Protein AF-A0AAU0S6M6-F1 (afdb_monomer_lite)

Structure (mmCIF, N/CA/C/O backbone):
data_AF-A0AAU0S6M6-F1
#
_entry.id   AF-A0AAU0S6M6-F1
#
loop_
_atom_site.group_PDB
_atom_site.id
_atom_site.type_symbol
_atom_site.label_atom_id
_atom_site.label_alt_id
_atom_site.label_comp_id
_atom_site.label_asym_id
_atom_site.label_entity_id
_atom_site.label_seq_id
_atom_site.pdbx_PDB_ins_code
_atom_site.Cartn_x
_atom_site.Cartn_y
_atom_site.Cartn_z
_atom_site.occupancy
_atom_site.B_iso_or_equiv
_atom_site.auth_seq_id
_atom_site.auth_comp_id
_atom_site.auth_asym_id
_atom_site.auth_atom_id
_atom_site.pdbx_PDB_model_num
ATOM 1 N N . MET A 1 1 ? 22.727 -16.968 -8.460 1.00 20.47 1 MET A N 1
ATOM 2 C CA . MET A 1 1 ? 21.925 -16.966 -7.219 1.00 20.47 1 MET A CA 1
ATOM 3 C C . MET A 1 1 ? 22.316 -15.729 -6.422 1.00 20.47 1 MET A C 1
ATOM 5 O O . MET A 1 1 ? 23.298 -15.770 -5.696 1.00 20.47 1 MET A O 1
ATOM 9 N N . PHE A 1 2 ? 21.630 -14.607 -6.636 1.00 19.31 2 PHE A N 1
ATOM 10 C CA . PHE A 1 2 ? 21.826 -13.380 -5.859 1.00 19.31 2 PHE A CA 1
ATOM 11 C C . PHE A 1 2 ? 20.479 -13.018 -5.239 1.00 19.31 2 PHE A C 1
ATOM 13 O O . PHE A 1 2 ? 19.551 -12.649 -5.949 1.00 19.31 2 PHE A O 1
ATOM 20 N N . PHE A 1 3 ? 20.369 -13.185 -3.923 1.00 20.42 3 PHE A N 1
ATOM 21 C CA . PHE A 1 3 ? 19.250 -12.677 -3.139 1.00 20.42 3 PHE A CA 1
ATOM 22 C C . PHE A 1 3 ? 19.539 -11.207 -2.824 1.00 20.42 3 PHE A C 1
ATOM 24 O O . PHE A 1 3 ? 20.464 -10.915 -2.069 1.00 20.42 3 PHE A O 1
ATOM 31 N N . PHE A 1 4 ? 18.773 -10.284 -3.406 1.00 23.39 4 PHE A N 1
ATOM 32 C CA . PHE A 1 4 ? 18.727 -8.903 -2.932 1.00 23.39 4 PHE A CA 1
ATOM 33 C C . PHE A 1 4 ? 17.625 -8.801 -1.878 1.00 23.39 4 PHE A C 1
ATOM 35 O O . PHE A 1 4 ? 16.437 -8.823 -2.182 1.00 23.39 4 PHE A O 1
ATOM 42 N N . SER A 1 5 ? 18.047 -8.753 -0.619 1.00 23.78 5 SER A N 1
ATOM 43 C CA . SER A 1 5 ? 17.214 -8.405 0.525 1.00 23.78 5 SER A CA 1
ATOM 44 C C . SER A 1 5 ? 16.863 -6.918 0.478 1.00 23.78 5 SER A C 1
ATOM 46 O O . SER A 1 5 ? 17.767 -6.088 0.368 1.00 23.78 5 SER A O 1
ATOM 48 N N . ALA A 1 6 ? 15.578 -6.588 0.626 1.00 25.09 6 ALA A N 1
ATOM 49 C CA . ALA A 1 6 ? 15.135 -5.246 0.991 1.00 25.09 6 ALA A CA 1
ATOM 50 C C . ALA A 1 6 ? 15.902 -4.785 2.244 1.00 25.09 6 ALA A C 1
ATOM 52 O O . ALA A 1 6 ? 15.968 -5.517 3.241 1.00 25.09 6 ALA A O 1
ATOM 53 N N . PHE A 1 7 ? 16.545 -3.620 2.154 1.00 26.97 7 PHE A N 1
ATOM 54 C CA . PHE A 1 7 ? 17.215 -2.975 3.277 1.00 26.97 7 PHE A CA 1
ATOM 55 C C . PHE A 1 7 ? 16.148 -2.474 4.259 1.00 26.97 7 PHE A C 1
ATOM 57 O O . PHE A 1 7 ? 15.282 -1.711 3.845 1.00 26.97 7 PHE A O 1
ATOM 64 N N . PRO A 1 8 ? 16.186 -2.857 5.547 1.00 28.86 8 PRO A N 1
ATOM 65 C CA . PRO A 1 8 ? 15.333 -2.226 6.539 1.00 28.86 8 PRO A CA 1
ATOM 66 C C . PRO A 1 8 ? 15.877 -0.824 6.846 1.00 28.86 8 PRO A C 1
ATOM 68 O O . PRO A 1 8 ? 17.040 -0.678 7.235 1.00 28.86 8 PRO A O 1
ATOM 71 N N . CYS A 1 9 ? 15.033 0.198 6.686 1.00 28.00 9 CYS A N 1
ATOM 72 C CA . CYS A 1 9 ? 15.295 1.559 7.146 1.00 28.00 9 CYS A CA 1
ATOM 73 C C . CYS A 1 9 ? 15.595 1.545 8.654 1.00 28.00 9 CYS A C 1
ATOM 75 O O . CYS A 1 9 ? 14.755 1.216 9.490 1.00 28.00 9 CYS A O 1
ATOM 77 N N . GLY A 1 10 ? 16.846 1.843 8.994 1.00 27.06 10 GLY A N 1
ATOM 78 C CA . GLY A 1 10 ? 17.369 1.799 10.354 1.00 27.06 10 GLY A CA 1
ATOM 79 C C . GLY A 1 10 ? 18.843 2.180 10.380 1.00 27.06 10 GLY A C 1
ATOM 80 O O . GLY A 1 10 ? 19.678 1.387 10.804 1.00 27.06 10 GLY A O 1
ATOM 81 N N . ALA A 1 11 ? 19.183 3.370 9.884 1.00 24.48 11 ALA A N 1
ATOM 82 C CA . ALA A 1 11 ? 20.535 3.904 9.993 1.00 24.48 11 ALA A CA 1
ATOM 83 C C . ALA A 1 11 ? 20.628 4.862 11.191 1.00 24.48 11 ALA A C 1
ATOM 85 O O . ALA A 1 11 ? 20.162 5.998 11.141 1.00 24.48 11 ALA A O 1
ATOM 86 N N . GLN A 1 12 ? 21.255 4.392 12.273 1.00 25.56 12 GLN A N 1
ATOM 87 C CA . GLN A 1 12 ? 21.879 5.264 13.269 1.00 25.56 12 GLN A CA 1
ATOM 88 C C . GLN A 1 12 ? 23.066 5.985 12.618 1.00 25.56 12 GLN A C 1
ATOM 90 O O . GLN A 1 12 ? 23.902 5.332 11.993 1.00 25.56 12 GLN A O 1
ATOM 95 N N . ILE A 1 13 ? 23.194 7.301 12.809 1.00 25.69 13 ILE A N 1
ATOM 96 C CA . ILE A 1 13 ? 24.398 8.047 12.415 1.00 25.69 13 ILE A CA 1
ATOM 97 C C . ILE A 1 13 ? 24.990 8.738 13.650 1.00 25.69 13 ILE A C 1
ATOM 99 O O . ILE A 1 13 ? 24.377 9.622 14.242 1.00 25.69 13 ILE A O 1
ATOM 103 N N . ASN A 1 14 ? 26.204 8.316 14.023 1.00 23.31 14 ASN A N 1
ATOM 104 C CA . ASN A 1 14 ? 27.106 9.030 14.931 1.00 23.31 14 ASN A CA 1
ATOM 105 C C . ASN A 1 14 ? 27.788 10.182 14.172 1.00 23.31 14 ASN A C 1
ATOM 107 O O . ASN A 1 14 ? 28.241 9.997 13.045 1.00 23.31 14 ASN A O 1
ATOM 111 N N . GLY A 1 15 ? 27.855 11.364 14.790 1.00 25.34 15 GLY A N 1
ATOM 112 C CA . GLY A 1 15 ? 28.213 12.619 14.119 1.00 25.34 15 GLY A CA 1
ATOM 113 C C . GLY A 1 15 ? 29.697 12.870 13.821 1.00 25.34 15 GLY A C 1
ATOM 114 O O . GLY A 1 15 ? 30.581 12.154 14.291 1.00 25.34 15 GLY A O 1
ATOM 115 N N . LYS A 1 16 ? 29.946 13.961 13.079 1.00 22.95 16 LYS A N 1
ATOM 116 C CA . LYS A 1 16 ? 31.041 14.937 13.271 1.00 22.95 16 LYS A CA 1
ATOM 117 C C . LYS A 1 16 ? 30.873 16.140 12.328 1.00 22.95 16 LYS A C 1
ATOM 119 O O . LYS A 1 16 ? 30.597 15.972 11.147 1.00 22.95 16 LYS A O 1
ATOM 124 N N . GLU A 1 17 ? 31.059 17.337 12.880 1.00 31.80 17 GLU A N 1
ATOM 125 C CA . GLU A 1 17 ? 30.994 18.643 12.209 1.00 31.80 17 GLU A CA 1
ATOM 126 C C . GLU A 1 17 ? 32.013 18.807 11.072 1.00 31.80 17 GLU A C 1
ATOM 128 O O . GLU A 1 17 ? 33.154 18.349 11.192 1.00 31.80 17 GLU A O 1
ATOM 133 N N . LYS A 1 18 ? 31.639 19.583 10.040 1.00 26.89 18 LYS A N 1
ATOM 134 C CA . LYS A 1 18 ? 32.542 20.516 9.338 1.00 26.89 18 LYS A CA 1
ATOM 135 C C . LYS A 1 18 ? 31.774 21.544 8.490 1.00 26.89 18 LYS A C 1
ATOM 137 O O . LYS A 1 18 ? 30.945 21.184 7.662 1.00 26.89 18 LYS A O 1
ATOM 142 N N . ASN A 1 19 ? 32.120 22.815 8.700 1.00 32.19 19 ASN A N 1
ATOM 143 C CA . ASN A 1 19 ? 31.685 24.010 7.966 1.00 32.19 19 ASN A CA 1
ATOM 144 C C . ASN A 1 19 ? 32.058 23.981 6.474 1.00 32.19 19 ASN A C 1
ATOM 146 O O . ASN A 1 19 ? 33.194 23.632 6.155 1.00 32.19 19 ASN A O 1
ATOM 150 N N . SER A 1 20 ? 31.191 24.509 5.596 1.00 28.28 20 SER A N 1
ATOM 151 C CA . SER A 1 20 ? 31.596 25.474 4.548 1.00 28.28 20 SER A CA 1
ATOM 152 C C . SER A 1 20 ? 30.403 26.074 3.782 1.00 28.28 20 SER A C 1
ATOM 154 O O . SER A 1 20 ? 29.457 25.374 3.441 1.00 28.28 20 SER A O 1
ATOM 156 N N . ASN A 1 21 ? 30.503 27.381 3.513 1.00 31.22 21 ASN A N 1
ATOM 157 C CA . ASN A 1 21 ? 29.600 28.214 2.713 1.00 31.22 21 ASN A CA 1
ATOM 158 C C . ASN A 1 21 ? 29.766 27.970 1.201 1.00 31.22 21 ASN A C 1
ATOM 160 O O . ASN A 1 21 ? 30.898 27.981 0.718 1.00 31.22 21 ASN A O 1
ATOM 164 N N . SER A 1 22 ? 28.666 27.945 0.442 1.00 27.48 22 SER A N 1
ATOM 165 C CA . SER A 1 22 ? 28.630 28.472 -0.935 1.00 27.48 22 SER A CA 1
ATOM 166 C C . SER A 1 22 ? 27.192 28.743 -1.388 1.00 27.48 22 SER A C 1
ATOM 168 O O . SER A 1 22 ? 26.357 27.843 -1.365 1.00 27.48 22 SER A O 1
ATOM 170 N N . SER A 1 23 ? 26.923 29.977 -1.808 1.00 30.36 23 SER A N 1
ATOM 171 C CA . SER A 1 23 ? 25.667 30.451 -2.391 1.00 30.36 23 SER A CA 1
ATOM 172 C C . SER A 1 23 ? 25.548 30.049 -3.863 1.00 30.36 23 SER A C 1
ATOM 174 O O . SER A 1 23 ? 26.484 30.270 -4.630 1.00 30.36 23 SER A O 1
ATOM 176 N N . ASP A 1 24 ? 24.391 29.520 -4.276 1.00 29.92 24 ASP A N 1
ATOM 177 C CA . ASP A 1 24 ? 24.127 29.187 -5.679 1.00 29.92 24 ASP A CA 1
ATOM 178 C C . ASP A 1 24 ? 22.815 29.821 -6.174 1.00 29.92 24 ASP A C 1
ATOM 180 O O . ASP A 1 24 ? 21.745 29.671 -5.587 1.00 29.92 24 ASP A O 1
ATOM 184 N N . THR A 1 25 ? 22.913 30.591 -7.258 1.00 28.45 25 THR A N 1
ATOM 185 C CA . THR A 1 25 ? 21.889 31.531 -7.764 1.00 28.45 25 THR A CA 1
ATOM 186 C C . THR A 1 25 ? 20.988 30.919 -8.851 1.00 28.45 25 THR A C 1
ATOM 188 O O . THR A 1 25 ? 20.259 31.625 -9.549 1.00 28.45 25 THR A O 1
ATOM 191 N N . GLY A 1 26 ? 20.998 29.588 -8.985 1.00 27.23 26 GLY A N 1
ATOM 192 C CA . GLY A 1 26 ? 20.237 28.839 -9.994 1.00 27.23 26 GLY A CA 1
ATOM 193 C C . GLY A 1 26 ? 18.750 28.612 -9.680 1.00 27.23 26 GLY A C 1
ATOM 194 O O . GLY A 1 26 ? 17.971 28.381 -10.605 1.00 27.23 26 GLY A O 1
ATOM 195 N N . LEU A 1 27 ? 18.323 28.717 -8.413 1.00 28.61 27 LEU A N 1
ATOM 196 C CA . LEU A 1 27 ? 16.947 28.402 -7.984 1.00 28.61 27 LEU A CA 1
ATOM 197 C C . LEU A 1 27 ? 15.885 29.389 -8.506 1.00 28.61 27 LEU A C 1
ATOM 199 O O . LEU A 1 27 ? 14.748 29.007 -8.781 1.00 28.61 27 LEU A O 1
ATOM 203 N N . VAL A 1 28 ? 16.249 30.662 -8.682 1.00 30.83 28 VAL A N 1
ATOM 204 C CA . VAL A 1 28 ? 15.282 31.743 -8.944 1.00 30.83 28 VAL A CA 1
ATOM 205 C C . VAL A 1 28 ? 14.629 31.619 -10.331 1.00 30.83 28 VAL A C 1
ATOM 207 O O . VAL A 1 28 ? 13.453 31.937 -10.490 1.00 30.83 28 VAL A O 1
ATOM 210 N N . LYS A 1 29 ? 15.336 31.075 -11.332 1.00 31.39 29 LYS A N 1
ATOM 211 C CA . LYS A 1 29 ? 14.816 30.966 -12.710 1.00 31.39 29 LYS A CA 1
ATOM 212 C C . LYS A 1 29 ? 13.759 29.873 -12.903 1.00 31.39 29 LYS A C 1
ATOM 214 O O . LYS A 1 29 ? 12.868 30.046 -13.735 1.00 31.39 29 LYS A O 1
ATOM 219 N N . ASN A 1 30 ? 13.807 28.787 -12.130 1.00 36.75 30 ASN A N 1
ATOM 220 C CA . ASN A 1 30 ? 12.801 27.718 -12.209 1.00 36.75 30 ASN A CA 1
ATOM 221 C C . ASN A 1 30 ? 11.465 28.134 -11.573 1.00 36.75 30 ASN A C 1
ATOM 223 O O . ASN A 1 30 ? 10.398 27.699 -12.008 1.00 36.75 30 ASN A O 1
ATOM 227 N N . MET A 1 31 ? 11.511 29.041 -10.597 1.00 34.19 31 MET A N 1
ATOM 228 C CA . MET A 1 31 ? 10.335 29.512 -9.868 1.00 34.19 31 MET A CA 1
ATOM 229 C C . MET A 1 31 ? 9.442 30.432 -10.720 1.00 34.19 31 MET A C 1
ATOM 231 O O . MET A 1 31 ? 8.216 30.392 -10.605 1.00 34.19 31 MET A O 1
ATOM 235 N N . ASP A 1 32 ? 10.027 31.206 -11.638 1.00 34.81 32 ASP A N 1
ATOM 236 C CA . ASP A 1 32 ? 9.276 32.113 -12.517 1.00 34.81 32 ASP A CA 1
ATOM 237 C C . ASP A 1 32 ? 8.594 31.390 -13.690 1.00 34.81 32 ASP A C 1
ATOM 239 O O . ASP A 1 32 ? 7.460 31.725 -14.041 1.00 34.81 32 ASP A O 1
ATOM 243 N N . GLN A 1 33 ? 9.205 30.332 -14.241 1.00 36.28 33 GLN A N 1
ATOM 244 C CA . GLN A 1 33 ? 8.528 29.469 -15.222 1.00 36.28 33 GLN A CA 1
ATOM 245 C C . GLN A 1 33 ? 7.354 28.697 -14.595 1.00 36.28 33 GLN A C 1
ATOM 247 O O . GLN A 1 33 ? 6.328 28.490 -15.246 1.00 36.28 33 GLN A O 1
ATOM 252 N N . PHE A 1 34 ? 7.454 28.342 -13.311 1.00 36.56 34 PHE A N 1
ATOM 253 C CA . PHE A 1 34 ? 6.398 27.645 -12.575 1.00 36.56 34 PHE A CA 1
ATOM 254 C C . PHE A 1 34 ? 5.206 28.561 -12.233 1.00 36.56 34 PHE A C 1
ATOM 256 O O . PHE A 1 34 ? 4.052 28.169 -12.412 1.00 36.56 34 PHE A O 1
ATOM 263 N N . LYS A 1 35 ? 5.459 29.826 -11.860 1.00 36.50 35 LYS A N 1
ATOM 264 C CA . LYS A 1 35 ? 4.415 30.855 -11.652 1.00 36.50 35 LYS A CA 1
ATOM 265 C C . LYS A 1 35 ? 3.579 31.128 -12.907 1.00 36.50 35 LYS A C 1
ATOM 267 O O . LYS A 1 35 ? 2.375 31.365 -12.808 1.00 36.50 35 LYS A O 1
ATOM 272 N N . ILE A 1 36 ? 4.192 31.061 -14.090 1.00 35.66 36 ILE A N 1
ATOM 273 C CA . ILE A 1 36 ? 3.490 31.218 -15.376 1.00 35.66 36 ILE A CA 1
ATOM 274 C C . ILE A 1 36 ? 2.562 30.023 -15.651 1.00 35.66 36 ILE A C 1
ATOM 276 O O . ILE A 1 36 ? 1.477 30.207 -16.203 1.00 35.66 36 ILE A O 1
ATOM 280 N N . MET A 1 37 ? 2.942 28.817 -15.218 1.00 32.31 37 MET A N 1
ATOM 281 C CA . MET A 1 37 ? 2.104 27.617 -15.320 1.00 32.31 37 MET A CA 1
ATOM 282 C C . MET A 1 37 ? 0.879 27.692 -14.387 1.00 32.31 37 MET A C 1
ATOM 284 O O . MET A 1 37 ? -0.217 27.301 -14.779 1.00 32.31 37 MET A O 1
ATOM 288 N N . LEU A 1 38 ? 1.041 28.263 -13.186 1.00 34.69 38 LEU A N 1
ATOM 289 C CA . LEU A 1 38 ? -0.029 28.422 -12.190 1.00 34.69 38 LEU A CA 1
ATOM 290 C C . LEU A 1 38 ? -1.127 29.406 -12.634 1.00 34.69 38 LEU A C 1
ATOM 292 O O . LEU A 1 38 ? -2.309 29.132 -12.440 1.00 34.69 38 LEU A O 1
ATOM 296 N N . LYS A 1 39 ? -0.768 30.502 -13.316 1.00 33.41 39 LYS A N 1
ATOM 297 C CA . LYS A 1 39 ? -1.719 31.548 -13.748 1.00 33.41 39 LYS A CA 1
ATOM 298 C C . LYS A 1 39 ? -2.726 31.112 -14.822 1.00 33.41 39 LYS A C 1
ATOM 300 O O . LYS A 1 39 ? -3.686 31.828 -15.076 1.00 33.41 39 LYS A O 1
ATOM 305 N N . LYS A 1 40 ? -2.510 29.969 -15.481 1.00 31.72 40 LYS A N 1
ATOM 306 C CA . LYS A 1 40 ? -3.393 29.455 -16.544 1.00 31.72 40 LYS A CA 1
ATOM 307 C C . LYS A 1 40 ? -4.489 28.502 -16.053 1.00 31.72 40 LYS A C 1
ATOM 309 O O . LYS A 1 40 ? -5.301 28.084 -16.871 1.00 31.72 40 LYS A O 1
ATOM 314 N N . THR A 1 41 ? -4.526 28.174 -14.760 1.00 36.22 41 THR A N 1
ATOM 315 C CA . THR A 1 41 ? -5.395 27.107 -14.218 1.00 36.22 41 THR A CA 1
ATOM 316 C C . THR A 1 41 ? -6.418 27.601 -13.188 1.00 36.22 41 THR A C 1
ATOM 318 O O . THR A 1 41 ? -7.045 26.789 -12.516 1.00 36.22 41 THR A O 1
ATOM 321 N N . GLU A 1 42 ? -6.621 28.917 -13.060 1.00 32.81 42 GLU A N 1
ATOM 322 C CA . GLU A 1 42 ? -7.730 29.478 -12.276 1.00 32.81 42 GLU A CA 1
ATOM 323 C C . GLU A 1 42 ? -9.060 29.249 -13.011 1.00 32.81 42 GLU A C 1
ATOM 325 O O . GLU A 1 42 ? -9.537 30.103 -13.755 1.00 32.81 42 GLU A O 1
ATOM 330 N N . ILE A 1 43 ? -9.653 28.070 -12.812 1.00 34.78 43 ILE A N 1
ATOM 331 C CA . ILE A 1 43 ? -11.068 27.812 -13.080 1.00 34.78 43 ILE A CA 1
ATOM 332 C C . ILE A 1 43 ? -11.683 27.204 -11.811 1.00 34.78 43 ILE A C 1
ATOM 334 O O . ILE A 1 43 ? -11.321 26.113 -11.382 1.00 34.78 43 ILE A O 1
ATOM 338 N N . GLU A 1 44 ? -12.609 27.984 -11.249 1.00 31.78 44 GLU A N 1
ATOM 339 C CA . GLU A 1 44 ? -13.721 27.621 -10.360 1.00 31.78 44 GLU A CA 1
ATOM 340 C C . GLU A 1 44 ? -13.403 27.114 -8.939 1.00 31.78 44 GLU A C 1
ATOM 342 O O . GLU A 1 44 ? -13.337 25.927 -8.631 1.00 31.78 44 GLU A O 1
ATOM 347 N N . ASN A 1 45 ? -13.345 28.082 -8.016 1.00 38.56 45 ASN A N 1
ATOM 348 C CA . ASN A 1 45 ? -13.610 27.887 -6.593 1.00 38.56 45 ASN A CA 1
ATOM 349 C C . ASN A 1 45 ? -15.094 27.538 -6.370 1.00 38.56 45 ASN A C 1
ATOM 351 O O . ASN A 1 45 ? -15.921 28.448 -6.310 1.00 38.56 45 ASN A O 1
ATOM 355 N N . ILE A 1 46 ? -15.433 26.256 -6.190 1.00 32.16 46 ILE A N 1
ATOM 356 C CA . ILE A 1 46 ? -16.729 25.824 -5.632 1.00 32.16 46 ILE A CA 1
ATOM 357 C C . ILE A 1 46 ? -16.517 24.647 -4.649 1.00 32.16 46 ILE A C 1
ATOM 359 O O . ILE A 1 46 ? -15.916 23.639 -4.995 1.00 32.16 46 ILE A O 1
ATOM 363 N N . SER A 1 47 ? -16.982 24.824 -3.403 1.00 33.00 47 SER A N 1
ATOM 364 C CA . SER A 1 47 ? -17.384 23.827 -2.375 1.00 33.00 47 SER A CA 1
ATOM 365 C C . SER A 1 47 ? -16.500 22.609 -2.006 1.00 33.00 47 SER A C 1
ATOM 367 O O . SER A 1 47 ? -17.020 21.623 -1.493 1.00 33.00 47 SER A O 1
ATOM 369 N N . ILE A 1 48 ? -15.178 22.641 -2.182 1.00 42.06 48 ILE A N 1
ATOM 370 C CA . ILE A 1 48 ? -14.301 21.481 -1.879 1.00 42.06 48 ILE A CA 1
ATOM 371 C C . ILE A 1 48 ? -13.984 21.294 -0.364 1.00 42.06 48 ILE A C 1
ATOM 373 O O . ILE A 1 48 ? -13.462 20.262 0.054 1.00 42.06 48 ILE A O 1
ATOM 377 N N . ALA A 1 49 ? -14.338 22.250 0.502 1.00 39.75 49 ALA A N 1
ATOM 378 C CA . ALA A 1 49 ? -13.963 22.217 1.923 1.00 39.75 49 ALA A CA 1
ATOM 379 C C . ALA A 1 49 ? -14.682 21.143 2.772 1.00 39.75 49 ALA A C 1
ATOM 381 O O . ALA A 1 49 ? -14.139 20.741 3.797 1.00 39.75 49 ALA A O 1
ATOM 382 N N . GLU A 1 50 ? -15.847 20.640 2.352 1.00 40.28 50 GLU A N 1
ATOM 383 C CA . GLU A 1 50 ? -16.628 19.654 3.125 1.00 40.28 50 GLU A CA 1
ATOM 384 C C . GLU A 1 50 ? -16.174 18.194 2.915 1.00 40.28 50 GLU A C 1
ATOM 386 O O . GLU A 1 50 ? -16.596 17.312 3.654 1.00 40.28 50 GLU A O 1
ATOM 391 N N . ALA A 1 51 ? -15.274 17.919 1.959 1.00 47.25 51 ALA A N 1
ATOM 392 C CA . ALA A 1 51 ? -14.875 16.552 1.595 1.00 47.25 51 ALA A CA 1
ATOM 393 C C . ALA A 1 51 ? -13.459 16.139 2.053 1.00 47.25 51 ALA A C 1
ATOM 395 O O . ALA A 1 51 ? -13.003 15.042 1.728 1.00 47.25 51 ALA A O 1
ATOM 396 N N . GLY A 1 52 ? -12.716 17.017 2.744 1.00 55.50 52 GLY A N 1
ATOM 397 C CA . GLY A 1 52 ? -11.311 16.764 3.122 1.00 55.50 52 GLY A CA 1
ATOM 398 C C . GLY A 1 52 ? -10.352 16.598 1.929 1.00 55.50 52 GLY A C 1
ATOM 399 O O . GLY A 1 52 ? -9.180 16.251 2.093 1.00 55.50 52 GLY A O 1
ATOM 400 N N . GLU A 1 53 ? -10.837 16.849 0.715 1.00 49.47 53 GLU A N 1
ATOM 401 C CA . GLU A 1 53 ? -10.056 16.841 -0.511 1.00 49.47 53 GLU A CA 1
ATOM 402 C C . GLU A 1 53 ? -9.512 18.249 -0.730 1.00 49.47 53 GLU A C 1
ATOM 404 O O . GLU A 1 53 ? -10.242 19.220 -0.583 1.00 49.47 53 GLU A O 1
ATOM 409 N N . ARG A 1 54 ? -8.236 18.411 -1.075 1.00 54.50 54 ARG A N 1
ATOM 410 C CA . ARG A 1 54 ? -7.739 19.700 -1.574 1.00 54.50 54 ARG A CA 1
ATOM 411 C C . ARG A 1 54 ? -6.999 19.467 -2.883 1.00 54.50 54 ARG A C 1
ATOM 413 O O . ARG A 1 54 ? -6.187 18.537 -2.954 1.00 54.50 54 ARG A O 1
ATOM 420 N N . PRO A 1 55 ? -7.243 20.287 -3.926 1.00 51.81 55 PRO A N 1
ATOM 421 C CA . PRO A 1 55 ? -6.375 20.295 -5.089 1.00 51.81 55 PRO A CA 1
ATOM 422 C C . PRO A 1 55 ? -4.951 20.532 -4.600 1.00 51.81 55 PRO A C 1
ATOM 424 O O . PRO A 1 55 ? -4.709 21.448 -3.811 1.00 51.81 55 PRO A O 1
ATOM 427 N N . PHE A 1 56 ? -4.021 19.704 -5.064 1.00 48.47 56 PHE A N 1
ATOM 428 C CA . PHE A 1 56 ? -2.637 19.706 -4.596 1.00 48.47 56 PHE A CA 1
ATOM 429 C C . PHE A 1 56 ? -1.978 21.102 -4.679 1.00 48.47 56 PHE A C 1
ATOM 431 O O . PHE A 1 56 ? -1.144 21.475 -3.853 1.00 48.47 56 PHE A O 1
ATOM 438 N N . TYR A 1 57 ? -2.414 21.931 -5.630 1.00 43.66 57 TYR A N 1
ATOM 439 C CA . TYR A 1 57 ? -1.928 23.298 -5.803 1.00 43.66 57 TYR A CA 1
ATOM 440 C C . TYR A 1 57 ? -2.212 24.230 -4.614 1.00 43.66 57 TYR A C 1
ATOM 442 O O . TYR A 1 57 ? -1.412 25.121 -4.348 1.00 43.66 57 TYR A O 1
ATOM 450 N N . ASN A 1 58 ? -3.269 23.993 -3.830 1.00 43.44 58 ASN A N 1
ATOM 451 C CA . ASN A 1 58 ? -3.563 24.807 -2.645 1.00 43.44 58 ASN A CA 1
ATOM 452 C C . ASN A 1 58 ? -2.686 24.438 -1.434 1.00 43.44 58 ASN A C 1
ATOM 454 O O . ASN A 1 58 ? -2.470 25.280 -0.564 1.00 43.44 58 ASN A O 1
ATOM 458 N N . SER A 1 59 ? -2.122 23.223 -1.389 1.00 43.91 59 SER A N 1
ATOM 459 C CA . SER A 1 59 ? -1.101 22.835 -0.400 1.00 43.91 59 SER A CA 1
ATOM 460 C C . SER A 1 59 ? 0.305 23.363 -0.727 1.00 43.91 59 SER A C 1
ATOM 462 O O . SER A 1 59 ? 1.136 23.456 0.172 1.00 43.91 59 SER A O 1
ATOM 464 N N . LEU A 1 60 ? 0.573 23.788 -1.971 1.00 45.28 60 LEU A N 1
ATOM 465 C CA . LEU A 1 60 ? 1.870 24.360 -2.374 1.00 45.28 60 LEU A CA 1
ATOM 466 C C . LEU A 1 60 ? 2.145 25.752 -1.776 1.00 45.28 60 LEU A C 1
ATOM 468 O O . LEU A 1 60 ? 3.305 26.119 -1.613 1.00 45.28 60 LEU A O 1
ATOM 472 N N . ASN A 1 61 ? 1.117 26.504 -1.362 1.00 49.59 61 ASN A N 1
ATOM 473 C CA . ASN A 1 61 ? 1.318 27.764 -0.628 1.00 49.59 61 ASN A CA 1
ATOM 474 C C . ASN A 1 61 ? 2.010 27.543 0.728 1.00 49.59 61 ASN A C 1
ATOM 476 O O . ASN A 1 61 ? 2.740 28.411 1.196 1.00 49.59 61 ASN A O 1
ATOM 480 N N . CYS A 1 62 ? 1.836 26.364 1.331 1.00 50.81 62 CYS A N 1
ATOM 481 C CA . CYS A 1 62 ? 2.592 25.968 2.514 1.00 50.81 62 CYS A CA 1
ATOM 482 C C . CYS A 1 62 ? 4.047 25.594 2.178 1.00 50.81 62 CYS A C 1
ATOM 484 O O . CYS A 1 62 ? 4.946 25.832 2.975 1.00 50.81 62 CYS A O 1
ATOM 486 N N . TRP A 1 63 ? 4.308 25.085 0.972 1.00 46.22 63 TRP A N 1
ATOM 487 C CA . TRP A 1 63 ? 5.655 24.737 0.512 1.00 46.22 63 TRP A CA 1
ATOM 488 C C . TRP A 1 63 ? 6.553 25.977 0.391 1.00 46.22 63 TRP A C 1
ATOM 490 O O . TRP A 1 63 ? 7.655 26.002 0.929 1.00 46.22 63 TRP A O 1
ATOM 500 N N . ALA A 1 64 ? 6.020 27.063 -0.183 1.00 46.69 64 ALA A N 1
ATOM 501 C CA . ALA A 1 64 ? 6.697 28.360 -0.210 1.00 46.69 64 ALA A CA 1
ATOM 502 C C . ALA A 1 64 ? 6.905 28.962 1.194 1.00 46.69 64 ALA A C 1
ATOM 504 O O . ALA A 1 64 ? 7.823 29.753 1.385 1.00 46.69 64 ALA A O 1
ATOM 505 N N . LEU A 1 65 ? 6.075 28.611 2.183 1.00 40.78 65 LEU A N 1
ATOM 506 C CA . LEU A 1 65 ? 6.260 29.031 3.577 1.00 40.78 65 LEU A CA 1
ATOM 507 C C . LEU A 1 65 ? 7.343 28.203 4.282 1.00 40.78 65 LEU A C 1
ATOM 509 O O . LEU A 1 65 ? 8.141 28.781 5.006 1.00 40.78 65 LEU A O 1
ATOM 513 N N . ILE A 1 66 ? 7.421 26.893 4.032 1.00 41.91 66 ILE A N 1
ATOM 514 C CA . ILE A 1 66 ? 8.457 26.014 4.598 1.00 41.91 66 ILE A CA 1
ATOM 515 C C . ILE A 1 66 ? 9.847 26.353 4.036 1.00 41.91 66 ILE A C 1
ATOM 517 O O . ILE A 1 66 ? 10.813 26.350 4.791 1.00 41.91 66 ILE A O 1
ATOM 521 N N . GLU A 1 67 ? 9.961 26.700 2.749 1.00 41.25 67 GLU A N 1
ATOM 522 C CA . GLU A 1 67 ? 11.238 27.146 2.167 1.00 41.25 67 GLU A CA 1
ATOM 523 C C . GLU A 1 67 ? 11.638 28.572 2.595 1.00 41.25 67 GLU A C 1
ATOM 525 O O . GLU A 1 67 ? 12.827 28.855 2.726 1.00 41.25 67 GLU A O 1
ATOM 530 N N . ASN A 1 68 ? 10.676 29.475 2.845 1.00 36.38 68 ASN A N 1
ATOM 531 C CA . ASN A 1 68 ? 10.968 30.851 3.281 1.00 36.38 68 ASN A CA 1
ATOM 532 C C . ASN A 1 68 ? 11.157 31.002 4.801 1.00 36.38 68 ASN A C 1
ATOM 534 O O . ASN A 1 68 ? 11.777 31.971 5.233 1.00 36.38 68 ASN A O 1
ATOM 538 N N . GLN A 1 69 ? 10.655 30.074 5.620 1.00 36.34 69 GLN A N 1
ATOM 539 C CA . GLN A 1 69 ? 10.897 30.035 7.069 1.00 36.34 69 GLN A CA 1
ATOM 540 C C . GLN A 1 69 ? 12.217 29.332 7.398 1.00 36.34 69 GLN A C 1
ATOM 542 O O . GLN A 1 69 ? 12.253 28.451 8.255 1.00 36.34 69 GLN A O 1
ATOM 547 N N . GLY A 1 70 ? 13.297 29.709 6.703 1.00 33.09 70 GLY A N 1
ATOM 548 C CA . GLY A 1 70 ? 14.645 29.228 6.991 1.00 33.09 70 GLY A CA 1
ATOM 549 C C . GLY A 1 70 ? 14.868 29.119 8.498 1.00 33.09 70 GLY A C 1
ATOM 550 O O . GLY A 1 70 ? 14.622 30.078 9.218 1.00 33.09 70 GLY A O 1
ATOM 551 N N . VAL A 1 71 ? 15.241 27.910 8.925 1.00 35.59 71 VAL A N 1
ATOM 552 C CA . VAL A 1 71 ? 15.632 27.482 10.273 1.00 35.59 71 VAL A CA 1
ATOM 553 C C . VAL A 1 71 ? 15.938 28.661 11.203 1.00 35.59 71 VAL A C 1
ATOM 555 O O . VAL A 1 71 ? 17.082 29.102 11.295 1.00 35.59 71 VAL A O 1
ATOM 558 N N . ASP A 1 72 ? 14.926 29.149 11.920 1.00 29.02 72 ASP A N 1
ATOM 559 C CA . ASP A 1 72 ? 15.154 30.026 13.064 1.00 29.02 72 ASP A CA 1
ATOM 560 C C . ASP A 1 72 ? 15.523 29.117 14.239 1.00 29.02 72 ASP A C 1
ATOM 562 O O . ASP A 1 72 ? 14.689 28.509 14.914 1.00 29.02 72 ASP A O 1
ATOM 566 N N . SER A 1 73 ? 16.831 28.938 14.410 1.00 35.81 73 SER A N 1
ATOM 567 C CA . SER A 1 73 ? 17.439 28.266 15.548 1.00 35.81 73 SER A CA 1
ATOM 568 C C . SER A 1 73 ? 17.181 29.086 16.816 1.00 35.81 73 SER A C 1
ATOM 570 O O . SER A 1 73 ? 17.911 30.033 17.105 1.00 35.81 73 SER A O 1
ATOM 572 N N . GLY A 1 74 ? 16.142 28.721 17.566 1.00 24.45 74 GLY A N 1
ATOM 573 C CA . GLY A 1 74 ? 15.801 29.316 18.856 1.00 24.45 74 GLY A CA 1
ATOM 574 C C . GLY A 1 74 ? 15.365 28.250 19.856 1.00 24.45 74 GLY A C 1
ATOM 575 O O . GLY A 1 74 ? 14.379 27.554 19.646 1.00 24.45 74 GLY A O 1
ATOM 576 N N . ASP A 1 75 ? 16.152 28.121 20.919 1.00 32.94 75 ASP A N 1
ATOM 577 C CA . ASP A 1 75 ? 16.081 27.173 22.032 1.00 32.94 75 ASP A CA 1
ATOM 578 C C . ASP A 1 75 ? 14.683 26.723 22.506 1.00 32.94 75 ASP A C 1
ATOM 580 O O . ASP A 1 75 ? 13.880 27.524 22.979 1.00 32.94 75 ASP A O 1
ATOM 584 N N . ASN A 1 76 ? 14.467 25.401 22.543 1.00 28.09 76 ASN A N 1
ATOM 585 C CA . ASN A 1 76 ? 14.002 24.710 23.753 1.00 28.09 76 ASN A CA 1
ATOM 586 C C . ASN A 1 76 ? 14.214 23.189 23.654 1.00 28.09 76 ASN A C 1
ATOM 588 O O . ASN A 1 76 ? 13.653 22.490 22.814 1.00 28.09 76 ASN A O 1
ATOM 592 N N . LYS A 1 77 ? 15.057 22.675 24.555 1.00 37.22 77 LYS A N 1
ATOM 593 C CA . LYS A 1 77 ? 15.303 21.249 24.782 1.00 37.22 77 LYS A CA 1
ATOM 594 C C . LYS A 1 77 ? 14.124 20.650 25.550 1.00 37.22 77 LYS A C 1
ATOM 596 O O . LYS A 1 77 ? 13.923 21.034 26.696 1.00 37.22 77 LYS A O 1
ATOM 601 N N . SER A 1 78 ? 13.416 19.698 24.944 1.00 30.09 78 SER A N 1
ATOM 602 C CA . SER A 1 78 ? 12.742 18.530 25.563 1.00 30.09 78 SER A CA 1
ATOM 603 C C . SER A 1 78 ? 11.504 18.091 24.780 1.00 30.09 78 SER A C 1
ATOM 605 O O . SER A 1 78 ? 10.436 17.930 25.333 1.00 30.09 78 SER A O 1
ATOM 607 N N . ASP A 1 79 ? 11.677 17.850 23.488 1.00 28.16 79 ASP A N 1
ATOM 608 C CA . ASP A 1 79 ? 10.896 16.878 22.730 1.00 28.16 79 ASP A CA 1
ATOM 609 C C . ASP A 1 79 ? 11.788 16.496 21.555 1.00 28.16 79 ASP A C 1
ATOM 611 O O . ASP A 1 79 ? 12.440 17.367 20.968 1.00 28.16 79 ASP A O 1
ATOM 615 N N . GLN A 1 80 ? 11.919 15.203 21.252 1.00 30.69 80 GLN A N 1
ATOM 616 C CA . GLN A 1 80 ? 12.669 14.742 20.081 1.00 30.69 80 GLN A CA 1
ATOM 617 C C . GLN A 1 80 ? 11.893 15.123 18.814 1.00 30.69 80 GLN A C 1
ATOM 619 O O . GLN A 1 80 ? 11.262 14.306 18.151 1.00 30.69 80 GLN A O 1
ATOM 624 N N . SER A 1 81 ? 11.946 16.413 18.504 1.00 25.11 81 SER A N 1
ATOM 625 C CA . SER A 1 81 ? 11.708 16.973 17.195 1.00 25.11 81 SER A CA 1
ATOM 626 C C . SER A 1 81 ? 12.742 16.366 16.252 1.00 25.11 81 SER A C 1
ATOM 628 O O . SER A 1 81 ? 13.947 16.385 16.509 1.00 25.11 81 SER A O 1
ATOM 630 N N . TYR A 1 82 ? 12.261 15.791 15.154 1.00 29.62 82 TYR A N 1
ATOM 631 C CA . TYR A 1 82 ? 13.089 15.476 13.999 1.00 29.62 82 TYR A CA 1
ATOM 632 C C . TYR A 1 82 ? 13.609 16.803 13.432 1.00 29.62 82 TYR A C 1
ATOM 634 O O . TYR A 1 82 ? 13.000 17.398 12.542 1.00 29.62 82 TYR A O 1
ATOM 642 N N . ALA A 1 83 ? 14.694 17.313 14.015 1.00 25.39 83 ALA A N 1
ATOM 643 C CA . ALA A 1 83 ? 15.463 18.415 13.476 1.00 25.39 83 ALA A CA 1
ATOM 644 C C . ALA A 1 83 ? 16.107 17.913 12.181 1.00 25.39 83 ALA A C 1
ATOM 646 O O . ALA A 1 83 ? 17.065 17.139 12.196 1.00 25.39 83 ALA A O 1
ATOM 647 N N . PHE A 1 84 ? 15.522 18.306 11.054 1.00 32.81 84 PHE A N 1
ATOM 648 C CA . PHE A 1 84 ? 16.103 18.082 9.741 1.00 32.81 84 PHE A CA 1
ATOM 649 C C . PHE A 1 84 ? 17.346 18.966 9.642 1.00 32.81 84 PHE A C 1
ATOM 651 O O . PHE A 1 84 ? 17.246 20.163 9.383 1.00 32.81 84 PHE A O 1
ATOM 658 N N . GLY A 1 85 ? 18.522 18.385 9.877 1.00 25.86 85 GLY A N 1
ATOM 659 C CA . GLY A 1 85 ? 19.732 18.919 9.265 1.00 25.86 85 GLY A CA 1
ATOM 660 C C . GLY A 1 85 ? 19.564 18.864 7.748 1.00 25.86 85 GLY A C 1
ATOM 661 O O . GLY A 1 85 ? 18.910 17.950 7.236 1.00 25.86 85 GLY A O 1
ATOM 662 N N . GLU A 1 86 ? 20.124 19.833 7.026 1.00 29.03 86 GLU A N 1
ATOM 663 C CA . GLU A 1 86 ? 20.232 19.724 5.572 1.00 29.03 86 GLU A CA 1
ATOM 664 C C . GLU A 1 86 ? 20.811 18.342 5.217 1.00 29.03 86 GLU A C 1
ATOM 666 O O . GLU A 1 86 ? 21.819 17.942 5.816 1.00 29.03 86 GLU A O 1
ATOM 671 N N . PRO A 1 87 ? 20.197 17.583 4.289 1.00 33.44 87 PRO A N 1
ATOM 672 C CA . PRO A 1 87 ? 20.735 16.297 3.879 1.00 33.44 87 PRO A CA 1
ATOM 673 C C . PRO A 1 87 ? 22.179 16.498 3.422 1.00 33.44 87 PRO A C 1
ATOM 675 O O . PRO A 1 87 ? 22.437 17.235 2.471 1.00 33.44 87 PRO A O 1
ATOM 678 N N . GLN A 1 88 ? 23.145 15.865 4.088 1.00 30.34 88 GLN A N 1
ATOM 679 C CA . GLN A 1 88 ? 24.512 15.857 3.582 1.00 30.34 88 GLN A CA 1
ATOM 680 C C . GLN A 1 88 ? 24.547 14.971 2.334 1.00 30.34 88 GLN A C 1
ATOM 682 O O . GLN A 1 88 ? 24.568 13.745 2.407 1.00 30.34 88 GLN A O 1
ATOM 687 N N . TRP A 1 89 ? 24.469 15.621 1.174 1.00 38.66 89 TRP A N 1
ATOM 688 C CA . TRP A 1 89 ? 24.425 15.003 -0.145 1.00 38.66 89 TRP A CA 1
ATOM 689 C C . TRP A 1 89 ? 25.702 14.202 -0.424 1.00 38.66 89 TRP A C 1
ATOM 691 O O . TRP A 1 89 ? 26.786 14.776 -0.547 1.00 38.66 89 TRP A O 1
ATOM 701 N N . ASP A 1 90 ? 25.580 12.886 -0.596 1.00 36.19 90 ASP A N 1
ATOM 702 C CA . ASP A 1 90 ? 26.667 12.081 -1.152 1.00 36.19 90 ASP A CA 1
ATOM 703 C C . ASP A 1 90 ? 26.804 12.377 -2.657 1.00 36.19 90 ASP A C 1
ATOM 705 O O . ASP A 1 90 ? 25.960 12.004 -3.476 1.00 36.19 90 ASP A O 1
ATOM 709 N N . LYS A 1 91 ? 27.876 13.092 -3.019 1.00 41.41 91 LYS A N 1
ATOM 710 C CA . LYS A 1 91 ? 28.200 13.498 -4.397 1.00 41.41 91 LYS A CA 1
ATOM 711 C C . LYS A 1 91 ? 28.882 12.390 -5.217 1.00 41.41 91 LYS A C 1
ATOM 713 O O . LYS A 1 91 ? 29.248 12.639 -6.362 1.00 41.41 91 L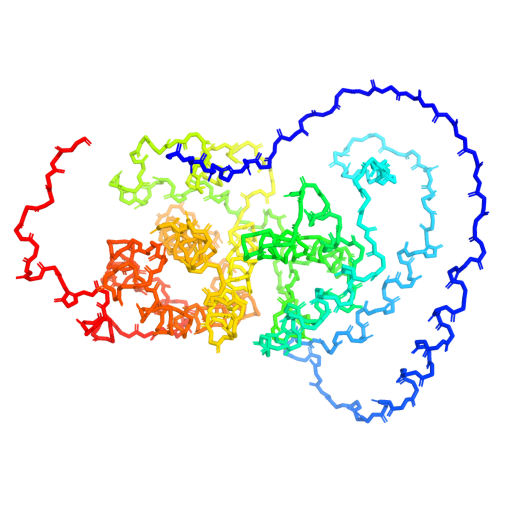YS A O 1
ATOM 718 N N . SER A 1 92 ? 29.094 11.192 -4.663 1.00 35.12 92 SER A N 1
ATOM 719 C CA . SER A 1 92 ? 29.911 10.144 -5.300 1.00 35.12 92 SER A CA 1
ATOM 720 C C . SER A 1 92 ? 29.179 9.271 -6.332 1.00 35.12 92 SER A C 1
ATOM 722 O O . SER A 1 92 ? 29.820 8.489 -7.036 1.00 35.12 92 SER A O 1
ATOM 724 N N . ILE A 1 93 ? 27.858 9.420 -6.490 1.00 47.66 93 ILE A N 1
ATOM 725 C CA . ILE A 1 93 ? 27.048 8.628 -7.429 1.00 47.66 93 ILE A CA 1
ATOM 726 C C . ILE A 1 93 ? 26.639 9.505 -8.621 1.00 47.66 93 ILE A C 1
ATOM 728 O O . ILE A 1 93 ? 25.657 10.246 -8.569 1.00 47.66 93 ILE A O 1
ATOM 732 N N . ASN A 1 94 ? 27.419 9.430 -9.704 1.00 46.81 94 ASN A N 1
ATOM 733 C CA . ASN A 1 94 ? 27.223 10.209 -10.933 1.00 46.81 94 ASN A CA 1
ATOM 734 C C . ASN A 1 94 ? 25.999 9.725 -11.737 1.00 46.81 94 ASN A C 1
ATOM 736 O O . ASN A 1 94 ? 26.152 9.002 -12.722 1.00 46.81 94 ASN A O 1
ATOM 740 N N . LEU A 1 95 ? 24.792 10.147 -11.349 1.00 52.81 95 LEU A N 1
ATOM 741 C CA . LEU A 1 95 ? 23.660 10.179 -12.280 1.00 52.81 95 LEU A CA 1
ATOM 742 C C . LEU A 1 95 ? 23.819 11.369 -13.229 1.00 52.81 95 LEU A C 1
ATOM 744 O O . LEU A 1 95 ? 24.168 12.472 -12.807 1.00 52.81 95 LEU A O 1
ATOM 748 N N . LYS A 1 96 ? 23.562 11.145 -14.514 1.00 63.97 96 LYS A N 1
ATOM 749 C CA . LYS A 1 96 ? 23.594 12.177 -15.555 1.00 63.97 96 LYS A CA 1
ATOM 750 C C . LYS A 1 96 ? 22.235 12.870 -15.633 1.00 63.97 96 LYS A C 1
ATOM 752 O O . LYS A 1 96 ? 21.218 12.298 -15.258 1.00 63.97 96 LYS A O 1
ATOM 757 N N . GLU A 1 97 ? 22.183 14.079 -16.190 1.00 62.75 97 GLU A N 1
ATOM 758 C CA . GLU A 1 97 ? 20.912 14.780 -16.462 1.00 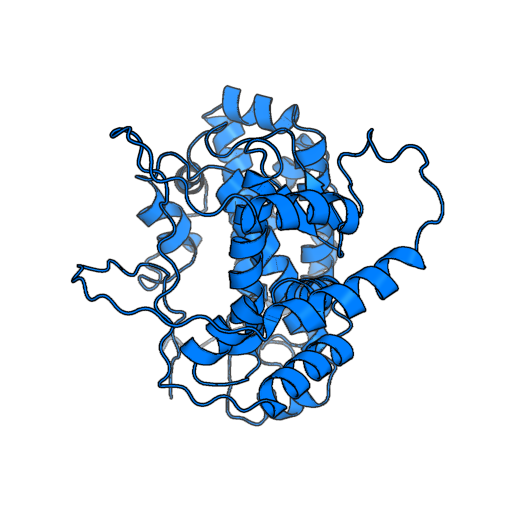62.75 97 GLU A CA 1
ATOM 759 C C . GLU A 1 97 ? 19.945 13.929 -17.312 1.00 62.75 97 GLU A C 1
ATOM 761 O O . GLU A 1 97 ? 18.730 13.956 -17.111 1.00 62.75 97 GLU A O 1
ATOM 766 N N . SER A 1 98 ? 20.495 13.076 -18.186 1.00 70.31 98 SER A N 1
ATOM 767 C CA . SER A 1 98 ? 19.742 12.075 -18.949 1.00 70.31 98 SER A CA 1
ATOM 768 C C . SER A 1 98 ? 18.940 11.104 -18.079 1.00 70.31 98 SER A C 1
ATOM 770 O O . SER A 1 98 ? 17.893 10.635 -18.514 1.00 70.31 98 SER A O 1
ATOM 772 N N . ASP A 1 99 ? 19.387 10.810 -16.859 1.00 79.81 99 ASP A N 1
ATOM 773 C CA . ASP A 1 99 ? 18.744 9.828 -15.983 1.00 79.81 99 ASP A CA 1
ATOM 774 C C . ASP A 1 99 ? 17.428 10.378 -15.416 1.00 79.81 99 ASP A C 1
ATOM 776 O O . ASP A 1 99 ? 16.434 9.658 -15.352 1.00 79.81 99 ASP A O 1
ATOM 780 N N . THR A 1 100 ? 17.370 11.679 -15.113 1.00 84.12 100 THR A N 1
ATOM 781 C CA . THR A 1 100 ? 16.126 12.373 -14.737 1.00 84.12 100 THR A CA 1
ATOM 782 C C . THR A 1 100 ? 15.103 12.333 -15.876 1.00 84.12 100 THR A C 1
ATOM 784 O O . THR A 1 100 ? 13.919 12.092 -15.641 1.00 84.12 100 THR A O 1
ATOM 787 N N . ALA A 1 101 ? 15.549 12.528 -17.123 1.00 82.69 101 ALA A N 1
ATOM 788 C CA . ALA A 1 101 ? 14.678 12.450 -18.295 1.00 82.69 101 ALA A CA 1
ATOM 789 C C . ALA A 1 101 ? 14.144 11.024 -18.522 1.00 82.69 101 ALA A C 1
ATOM 791 O O . ALA A 1 101 ? 12.964 10.856 -18.834 1.00 82.69 101 ALA A O 1
ATOM 792 N N . VAL A 1 102 ? 14.980 10.001 -18.306 1.00 84.31 102 VAL A N 1
ATOM 793 C CA . VAL A 1 102 ? 14.565 8.590 -18.359 1.00 84.31 102 VAL A CA 1
ATOM 794 C C . VAL A 1 102 ? 13.504 8.297 -17.302 1.00 84.31 102 VAL A C 1
ATOM 796 O O . VAL A 1 102 ? 12.464 7.739 -17.641 1.00 84.31 102 VAL A O 1
ATOM 799 N N . VAL A 1 103 ? 13.715 8.706 -16.047 1.00 88.44 103 VAL A N 1
ATOM 800 C CA . VAL A 1 103 ? 12.726 8.512 -14.971 1.00 88.44 103 VAL A CA 1
ATOM 801 C C . VAL A 1 103 ? 11.409 9.208 -15.306 1.00 88.44 103 VAL A C 1
ATOM 803 O O . VAL A 1 103 ? 10.353 8.586 -15.216 1.00 88.44 103 VAL A O 1
ATOM 806 N N . ASN A 1 104 ? 11.459 10.457 -15.775 1.00 88.31 104 ASN A N 1
ATOM 807 C CA . ASN A 1 104 ? 10.266 11.181 -16.209 1.00 88.31 104 ASN A CA 1
ATOM 808 C C . ASN A 1 104 ? 9.493 10.422 -17.301 1.00 88.31 104 ASN A C 1
ATOM 810 O O . ASN A 1 104 ? 8.272 10.306 -17.218 1.00 88.31 104 ASN A O 1
ATOM 814 N N . GLN A 1 105 ? 10.197 9.886 -18.304 1.00 84.94 105 GLN A N 1
ATOM 815 C CA . GLN A 1 105 ? 9.569 9.128 -19.385 1.00 84.94 105 GLN A CA 1
ATOM 816 C C . GLN A 1 105 ? 8.956 7.817 -18.882 1.00 84.94 105 GLN A C 1
ATOM 818 O O . GLN A 1 105 ? 7.823 7.515 -19.231 1.00 84.94 105 GLN A O 1
ATOM 823 N N . LEU A 1 106 ? 9.654 7.072 -18.018 1.00 86.94 106 LEU A N 1
ATOM 824 C CA . LEU A 1 106 ? 9.131 5.836 -17.425 1.00 86.94 106 LEU A CA 1
ATOM 825 C C . LEU A 1 106 ? 7.839 6.079 -16.638 1.00 86.94 106 LEU A C 1
ATOM 827 O O . LEU A 1 106 ? 6.893 5.299 -16.738 1.00 86.94 106 LEU A O 1
ATOM 831 N N . LEU A 1 107 ? 7.789 7.168 -15.870 1.00 90.38 107 LEU A N 1
ATOM 832 C CA . LEU A 1 107 ? 6.607 7.533 -15.097 1.00 90.38 107 LEU A CA 1
ATOM 833 C C . LEU A 1 107 ? 5.450 7.978 -15.999 1.00 90.38 107 LEU A C 1
ATOM 835 O O . LEU A 1 107 ? 4.314 7.578 -15.748 1.00 90.38 107 LEU A O 1
ATOM 839 N N . LEU A 1 108 ? 5.727 8.721 -17.076 1.00 87.62 108 LEU A N 1
ATOM 840 C CA . LEU A 1 108 ? 4.727 9.052 -18.099 1.00 87.62 108 LEU A CA 1
ATOM 841 C C . LEU A 1 108 ? 4.175 7.795 -18.786 1.00 87.62 108 LEU A C 1
ATOM 843 O O . LEU A 1 108 ? 2.960 7.624 -18.855 1.00 87.62 108 LEU A O 1
ATOM 847 N N . ASP A 1 109 ? 5.053 6.895 -19.232 1.00 84.75 109 ASP A N 1
ATOM 848 C CA . ASP A 1 109 ? 4.687 5.659 -19.935 1.00 84.75 109 ASP A CA 1
ATOM 849 C C . ASP A 1 109 ? 3.897 4.696 -19.042 1.00 84.75 109 ASP A C 1
ATOM 851 O O . ASP A 1 109 ? 3.047 3.948 -19.523 1.00 84.75 109 ASP A O 1
ATOM 855 N N . SER A 1 110 ? 4.151 4.723 -17.730 1.00 87.00 110 SER A N 1
ATOM 856 C CA . SER A 1 110 ? 3.390 3.934 -16.763 1.00 87.00 110 SER A CA 1
ATOM 857 C C . SER A 1 110 ? 1.941 4.403 -16.614 1.00 87.00 110 SER A C 1
ATOM 859 O O . SER A 1 110 ? 1.128 3.687 -16.044 1.00 87.00 110 SER A O 1
ATOM 861 N N . ASN A 1 111 ? 1.584 5.616 -17.047 1.00 85.94 111 ASN A N 1
ATOM 862 C CA . ASN A 1 111 ? 0.264 6.199 -16.785 1.00 85.94 111 ASN A CA 1
ATOM 863 C C . ASN A 1 111 ? -0.146 6.151 -15.286 1.00 85.94 111 ASN A C 1
ATOM 865 O O . ASN A 1 111 ? -1.329 6.152 -14.949 1.00 85.94 111 ASN A O 1
ATOM 869 N N . ASN A 1 112 ? 0.821 6.073 -14.361 1.00 87.06 112 ASN A N 1
ATOM 870 C CA . ASN A 1 112 ? 0.569 6.152 -12.927 1.00 87.06 112 ASN A CA 1
ATOM 871 C C . ASN A 1 112 ? 0.572 7.628 -12.513 1.00 87.06 112 ASN A C 1
ATOM 873 O O . ASN A 1 112 ? 1.625 8.259 -12.386 1.00 87.06 112 ASN A O 1
ATOM 877 N N . ARG A 1 113 ? -0.629 8.185 -12.319 1.00 86.62 113 ARG A N 1
ATOM 878 C CA . ARG A 1 113 ? -0.809 9.600 -11.979 1.00 86.62 113 ARG A CA 1
ATOM 879 C C . ARG A 1 113 ? -0.103 9.972 -10.675 1.00 86.62 113 ARG A C 1
ATOM 881 O O . ARG A 1 113 ? 0.516 11.030 -10.639 1.00 86.62 113 ARG A O 1
ATOM 888 N N . ASP A 1 114 ? -0.172 9.136 -9.643 1.00 88.88 114 ASP A N 1
ATOM 889 C CA . ASP A 1 114 ? 0.447 9.420 -8.344 1.00 88.88 114 ASP A CA 1
ATOM 890 C C . ASP A 1 114 ? 1.963 9.497 -8.435 1.00 88.88 114 ASP A C 1
ATOM 892 O O . ASP A 1 114 ? 2.546 10.512 -8.067 1.00 88.88 114 ASP A O 1
ATOM 896 N N . ALA A 1 115 ? 2.596 8.470 -8.998 1.00 91.50 115 ALA A N 1
ATOM 897 C CA . ALA A 1 115 ? 4.043 8.422 -9.143 1.00 91.50 115 ALA A CA 1
ATOM 898 C C . ALA A 1 115 ? 4.559 9.567 -10.030 1.00 91.50 115 ALA A C 1
ATOM 900 O O . ALA A 1 115 ? 5.566 10.202 -9.710 1.00 91.50 115 ALA A O 1
ATOM 901 N N . TYR A 1 116 ? 3.841 9.887 -11.114 1.00 89.75 116 TYR A N 1
ATOM 902 C CA . TYR A 1 116 ? 4.190 11.018 -11.971 1.00 89.75 116 TYR A CA 1
ATOM 903 C C . TYR A 1 116 ? 4.067 12.362 -11.242 1.00 89.75 116 TYR A C 1
ATOM 905 O O . TYR A 1 116 ? 4.986 13.180 -11.308 1.00 89.75 116 TYR A O 1
ATOM 913 N N . GLN A 1 117 ? 2.965 12.602 -10.523 1.00 87.06 117 GLN A N 1
ATOM 914 C CA . GLN A 1 117 ? 2.796 13.837 -9.753 1.00 87.06 117 GLN A CA 1
ATOM 915 C C . GLN A 1 117 ? 3.834 13.938 -8.635 1.00 87.06 117 GLN A C 1
ATOM 917 O O . GLN A 1 117 ? 4.473 14.977 -8.498 1.00 87.06 117 GLN A O 1
ATOM 922 N N . LEU A 1 118 ? 4.078 12.855 -7.899 1.00 90.06 118 LEU A N 1
ATOM 923 C CA . LEU A 1 118 ? 5.097 12.802 -6.858 1.00 90.06 118 LEU A CA 1
ATOM 924 C C . LEU A 1 118 ? 6.475 13.179 -7.410 1.00 90.06 118 LEU A C 1
ATOM 926 O O . LEU A 1 118 ? 7.152 14.023 -6.833 1.00 90.06 118 LEU A O 1
ATOM 930 N N . PHE A 1 119 ? 6.861 12.642 -8.570 1.00 91.06 119 PHE A N 1
ATOM 931 C CA . PHE A 1 119 ? 8.122 13.000 -9.218 1.00 91.06 119 PHE A CA 1
ATOM 932 C C . PHE A 1 119 ? 8.166 14.453 -9.699 1.00 91.06 119 PHE A C 1
ATOM 934 O O . PHE A 1 119 ? 9.203 15.100 -9.601 1.00 91.06 119 PHE A O 1
ATOM 941 N N . ARG A 1 120 ? 7.050 15.002 -10.191 1.00 87.69 120 ARG A N 1
ATOM 942 C CA . ARG A 1 120 ? 6.963 16.422 -10.572 1.00 87.69 120 ARG A CA 1
ATOM 943 C C . ARG A 1 120 ? 7.145 17.362 -9.383 1.00 87.69 120 ARG A C 1
ATOM 945 O O . ARG A 1 120 ? 7.608 18.483 -9.578 1.00 87.69 120 ARG A O 1
ATOM 952 N N . LEU A 1 121 ? 6.759 16.915 -8.195 1.00 82.81 121 LEU A N 1
ATOM 953 C CA . LEU A 1 121 ? 6.758 17.701 -6.966 1.00 82.81 121 LEU A CA 1
ATOM 954 C C . LEU A 1 121 ? 8.032 17.516 -6.146 1.00 82.81 121 LEU A C 1
ATOM 956 O O . LEU A 1 121 ? 8.535 18.467 -5.560 1.00 82.81 121 LEU A O 1
ATOM 960 N N . MET A 1 122 ? 8.566 16.298 -6.119 1.00 86.81 122 MET A N 1
ATOM 961 C CA . MET A 1 122 ? 9.738 15.916 -5.338 1.00 86.81 122 MET A CA 1
ATOM 962 C C . MET A 1 122 ? 10.786 15.196 -6.201 1.00 86.81 122 MET A C 1
ATOM 964 O O . MET A 1 122 ? 11.272 14.130 -5.812 1.00 86.81 122 MET A O 1
ATOM 968 N N . PRO A 1 123 ? 11.201 15.769 -7.352 1.00 86.81 123 PRO A N 1
ATOM 969 C CA . PRO A 1 123 ? 12.158 15.107 -8.240 1.00 86.81 123 PRO A CA 1
ATOM 970 C C . PRO A 1 123 ? 13.484 14.835 -7.523 1.00 86.81 123 PRO A C 1
ATOM 972 O O . PRO A 1 123 ? 14.123 13.813 -7.753 1.00 86.81 123 PRO A O 1
ATOM 975 N N . HIS A 1 124 ? 13.884 15.714 -6.600 1.00 85.31 124 HIS A N 1
ATOM 976 C CA . HIS A 1 124 ? 15.107 15.548 -5.821 1.00 85.31 124 HIS A CA 1
ATOM 977 C C . HIS A 1 124 ? 15.068 14.336 -4.880 1.00 85.31 124 HIS A C 1
ATOM 979 O O . HIS A 1 124 ? 16.071 13.626 -4.819 1.00 85.31 124 HIS A O 1
ATOM 985 N N . SER A 1 125 ? 13.943 14.072 -4.199 1.00 87.31 125 SER A N 1
ATOM 986 C CA . SER A 1 125 ? 13.806 12.901 -3.312 1.00 87.31 125 SER A CA 1
ATOM 987 C C . SER A 1 125 ? 13.794 11.604 -4.125 1.00 87.31 125 SER A C 1
ATOM 989 O O . SER A 1 125 ? 14.608 10.717 -3.868 1.00 87.31 125 SER A O 1
ATOM 991 N N . VAL A 1 126 ? 12.999 11.538 -5.202 1.00 90.81 126 VAL A N 1
ATOM 992 C CA . VAL A 1 126 ? 12.966 10.345 -6.069 1.00 90.81 126 VAL A CA 1
ATOM 993 C C . VAL A 1 126 ? 14.359 10.038 -6.623 1.00 90.81 126 VAL A C 1
ATOM 995 O O . VAL A 1 126 ? 14.848 8.911 -6.533 1.00 90.81 126 VAL A O 1
ATOM 998 N N . MET A 1 127 ? 15.048 11.048 -7.164 1.00 88.50 127 MET A N 1
ATOM 999 C CA . MET A 1 127 ? 16.387 10.846 -7.718 1.00 88.50 127 MET A CA 1
ATOM 1000 C C . MET A 1 127 ? 17.423 10.507 -6.639 1.00 88.50 127 MET A C 1
ATOM 1002 O O . MET A 1 127 ? 18.381 9.799 -6.937 1.00 88.50 127 MET A O 1
ATOM 1006 N N . TRP A 1 128 ? 17.263 10.972 -5.396 1.00 85.56 128 TRP A N 1
ATOM 1007 C CA . TRP A 1 128 ? 18.137 10.595 -4.281 1.00 85.56 128 TRP A CA 1
ATOM 1008 C C . TRP A 1 128 ? 18.019 9.106 -3.950 1.00 85.56 128 TRP A C 1
ATOM 1010 O O . TRP A 1 128 ? 19.038 8.413 -3.901 1.00 85.56 128 TRP A O 1
ATOM 1020 N N . TRP A 1 129 ? 16.799 8.583 -3.840 1.00 88.06 129 TRP A N 1
ATOM 1021 C CA . TRP A 1 129 ? 16.580 7.156 -3.612 1.00 88.06 129 TRP A CA 1
ATOM 1022 C C . TRP A 1 129 ? 17.131 6.297 -4.752 1.00 88.06 129 TRP A C 1
ATOM 1024 O O . TRP A 1 129 ? 17.783 5.282 -4.502 1.00 88.06 129 TRP A O 1
ATOM 1034 N N . ILE A 1 130 ? 16.966 6.732 -6.005 1.00 86.75 130 ILE A N 1
ATOM 1035 C CA . ILE A 1 130 ? 17.566 6.061 -7.170 1.00 86.75 130 ILE A CA 1
ATOM 1036 C C . ILE A 1 130 ? 19.101 6.049 -7.077 1.00 86.75 130 ILE A C 1
ATOM 1038 O O . ILE A 1 130 ? 19.726 5.029 -7.385 1.00 86.75 130 ILE A O 1
ATOM 1042 N N . ARG A 1 131 ? 19.725 7.149 -6.623 1.00 83.56 131 ARG A N 1
ATOM 1043 C CA . ARG A 1 131 ? 21.185 7.221 -6.412 1.00 83.56 131 ARG A CA 1
ATOM 1044 C C . ARG A 1 131 ? 21.636 6.223 -5.363 1.00 83.56 131 ARG A C 1
ATOM 1046 O O . ARG A 1 131 ? 22.532 5.434 -5.641 1.00 83.56 131 ARG A O 1
ATOM 1053 N N . ILE A 1 132 ? 21.011 6.221 -4.189 1.00 82.38 132 ILE A N 1
ATOM 1054 C CA . ILE A 1 132 ? 21.410 5.337 -3.084 1.00 82.38 132 ILE A CA 1
ATOM 1055 C C . ILE A 1 132 ? 21.247 3.865 -3.455 1.00 82.38 132 ILE A C 1
ATOM 1057 O O . ILE A 1 132 ? 22.081 3.038 -3.086 1.00 82.38 132 ILE A O 1
ATOM 1061 N N . ASN A 1 133 ? 20.246 3.553 -4.275 1.00 79.81 133 ASN A N 1
ATOM 1062 C CA . ASN A 1 133 ? 20.040 2.214 -4.811 1.00 79.81 133 ASN A CA 1
ATOM 1063 C C . ASN A 1 133 ? 20.869 1.902 -6.078 1.00 79.81 133 ASN A C 1
ATOM 1065 O O . ASN A 1 133 ? 20.722 0.834 -6.671 1.00 79.81 133 ASN A O 1
ATOM 1069 N N . LYS A 1 134 ? 21.791 2.793 -6.465 1.00 82.25 134 LYS A N 1
ATOM 1070 C CA . LYS A 1 134 ? 22.825 2.599 -7.498 1.00 82.25 134 LYS A CA 1
ATOM 1071 C C . LYS A 1 134 ? 22.303 2.314 -8.912 1.00 82.25 134 LYS A C 1
ATOM 1073 O O . LYS A 1 134 ? 22.980 1.637 -9.686 1.00 82.25 134 LYS A O 1
ATOM 1078 N N . GLY A 1 135 ? 21.149 2.864 -9.289 1.00 80.50 135 GLY A N 1
ATOM 1079 C CA . GLY A 1 135 ? 20.695 2.844 -10.683 1.00 80.50 135 GLY A CA 1
ATOM 1080 C C . GLY A 1 135 ? 19.184 2.806 -10.861 1.00 80.50 135 GLY A C 1
ATOM 1081 O O . GLY A 1 135 ? 18.423 2.753 -9.897 1.00 80.50 135 GLY A O 1
ATOM 1082 N N . ILE A 1 136 ? 18.751 2.818 -12.123 1.00 83.94 136 ILE A N 1
ATOM 1083 C CA . ILE A 1 136 ? 17.338 2.759 -12.514 1.00 83.94 136 ILE A CA 1
ATOM 1084 C C . ILE A 1 136 ? 16.986 1.321 -12.901 1.00 83.94 136 ILE A C 1
ATOM 1086 O O . ILE A 1 136 ? 17.488 0.778 -13.884 1.00 83.94 136 ILE A O 1
ATOM 1090 N N . SER A 1 137 ? 16.097 0.716 -12.128 1.00 82.88 137 SER A N 1
ATOM 1091 C CA . SER A 1 137 ? 15.509 -0.601 -12.352 1.00 82.88 137 SER A CA 1
ATOM 1092 C C . SER A 1 137 ? 14.049 -0.585 -11.893 1.00 82.88 137 SER A C 1
ATOM 1094 O O . SER A 1 137 ? 13.623 0.388 -11.271 1.00 82.88 137 SER A O 1
ATOM 1096 N N . LEU A 1 138 ? 13.291 -1.655 -12.154 1.00 82.50 138 LEU A N 1
ATOM 1097 C CA . LEU A 1 138 ? 11.936 -1.800 -11.612 1.00 82.50 138 LEU A CA 1
ATOM 1098 C C . LEU A 1 138 ? 11.935 -1.619 -10.090 1.00 82.50 138 LEU A C 1
ATOM 1100 O O . LEU A 1 138 ? 11.204 -0.778 -9.587 1.00 82.50 138 LEU A O 1
ATOM 1104 N N . ILE A 1 139 ? 12.811 -2.354 -9.399 1.00 85.38 139 ILE A N 1
ATOM 1105 C CA . ILE A 1 139 ? 12.917 -2.358 -7.937 1.00 85.38 139 ILE A CA 1
ATOM 1106 C C . ILE A 1 139 ? 13.279 -0.963 -7.431 1.00 85.38 139 ILE A C 1
ATOM 1108 O O . ILE A 1 139 ? 12.616 -0.414 -6.564 1.00 85.38 139 ILE A O 1
ATOM 1112 N N . THR A 1 140 ? 14.332 -0.365 -7.986 1.00 87.81 140 THR A N 1
ATOM 1113 C CA . THR A 1 140 ? 14.846 0.905 -7.463 1.00 87.81 140 THR A CA 1
ATOM 1114 C C . THR A 1 140 ? 13.923 2.080 -7.754 1.00 87.81 140 THR A C 1
ATOM 1116 O O . THR A 1 140 ? 13.821 2.974 -6.920 1.00 87.81 140 THR A O 1
ATOM 1119 N N . LEU A 1 141 ? 13.221 2.082 -8.892 1.00 89.75 141 LEU A N 1
ATOM 1120 C CA . LEU A 1 141 ? 12.224 3.104 -9.198 1.00 89.75 141 LEU A CA 1
ATOM 1121 C C . LEU A 1 141 ? 11.004 2.983 -8.278 1.00 89.75 141 LEU A C 1
ATOM 1123 O O . LEU A 1 141 ? 10.528 3.997 -7.775 1.00 89.75 141 LEU A O 1
ATOM 1127 N N . THR A 1 142 ? 10.499 1.771 -8.043 1.00 91.94 142 THR A N 1
ATOM 1128 C CA . THR A 1 142 ? 9.294 1.582 -7.223 1.00 91.94 142 THR A CA 1
ATOM 1129 C C . THR A 1 142 ? 9.591 1.802 -5.746 1.00 91.94 142 THR A C 1
ATOM 1131 O O . THR A 1 142 ? 8.799 2.462 -5.081 1.00 91.94 142 THR A O 1
ATOM 1134 N N . THR A 1 143 ? 10.768 1.393 -5.259 1.00 91.00 143 THR A N 1
ATOM 1135 C CA . THR A 1 143 ? 11.287 1.792 -3.941 1.00 91.00 143 THR A CA 1
ATOM 1136 C C . THR A 1 143 ? 11.447 3.306 -3.834 1.00 91.00 143 THR A C 1
ATOM 1138 O O . THR A 1 143 ? 11.007 3.888 -2.855 1.00 91.00 143 THR A O 1
ATOM 1141 N N . ALA A 1 144 ? 12.024 3.978 -4.835 1.00 93.69 144 ALA A N 1
ATOM 1142 C CA . ALA A 1 144 ? 12.177 5.430 -4.778 1.00 93.69 144 ALA A CA 1
ATOM 1143 C C . ALA A 1 144 ? 10.831 6.154 -4.668 1.00 93.69 144 ALA A C 1
ATOM 1145 O O . ALA A 1 144 ? 10.699 7.085 -3.885 1.00 93.69 144 ALA A O 1
ATOM 1146 N N . ILE A 1 145 ? 9.822 5.709 -5.419 1.00 95.94 145 ILE A N 1
ATOM 1147 C CA . ILE A 1 145 ? 8.472 6.264 -5.316 1.00 95.94 145 ILE A CA 1
ATOM 1148 C C . ILE A 1 145 ? 7.855 5.966 -3.950 1.00 95.94 145 ILE A C 1
ATOM 1150 O O . ILE A 1 145 ? 7.333 6.892 -3.339 1.00 95.94 145 ILE A O 1
ATOM 1154 N N . HIS A 1 146 ? 7.950 4.727 -3.462 1.00 96.25 146 HIS A N 1
ATOM 1155 C CA . HIS A 1 146 ? 7.475 4.334 -2.134 1.00 96.25 146 HIS A CA 1
ATOM 1156 C C . HIS A 1 146 ? 8.032 5.260 -1.047 1.00 96.25 146 HIS A C 1
ATOM 1158 O O . HIS A 1 146 ? 7.285 5.901 -0.317 1.00 96.25 146 HIS A O 1
ATOM 1164 N N . GLU A 1 147 ? 9.349 5.411 -0.988 1.00 94.00 147 GLU A N 1
ATOM 1165 C CA . GLU A 1 147 ? 9.977 6.197 0.067 1.00 94.00 147 GLU A CA 1
ATOM 1166 C C . GLU A 1 147 ? 9.705 7.703 -0.078 1.00 94.00 147 GLU A C 1
ATOM 1168 O O . GLU A 1 147 ? 9.488 8.410 0.907 1.00 94.00 147 GLU A O 1
ATOM 1173 N N . THR A 1 148 ? 9.635 8.222 -1.310 1.00 94.31 148 THR A N 1
ATOM 1174 C CA . THR A 1 148 ? 9.253 9.623 -1.529 1.00 94.31 148 THR A CA 1
ATOM 1175 C C . THR A 1 148 ? 7.795 9.898 -1.124 1.00 94.31 148 THR A C 1
ATOM 1177 O O . THR A 1 148 ? 7.471 11.038 -0.783 1.00 94.31 148 THR A O 1
ATOM 1180 N N . VAL A 1 149 ? 6.907 8.894 -1.104 1.00 95.12 149 VAL A N 1
ATOM 1181 C CA . VAL A 1 149 ? 5.552 9.055 -0.545 1.00 95.12 149 VAL A CA 1
ATOM 1182 C C . VAL A 1 149 ? 5.630 9.406 0.947 1.00 95.12 149 VAL A C 1
ATOM 1184 O O . VAL A 1 149 ? 4.963 10.352 1.372 1.00 95.12 149 VAL A O 1
ATOM 1187 N N . HIS A 1 150 ? 6.498 8.749 1.724 1.00 92.81 150 HIS A N 1
ATOM 1188 C CA . HIS A 1 150 ? 6.696 9.070 3.145 1.00 92.81 150 HIS A CA 1
ATOM 1189 C C . HIS A 1 150 ? 7.272 10.474 3.364 1.00 92.81 150 HIS A C 1
ATOM 1191 O O . HIS A 1 150 ? 6.812 11.208 4.253 1.00 92.81 150 HIS A O 1
ATOM 1197 N N . ASP A 1 151 ? 8.233 10.887 2.529 1.00 89.25 151 ASP A N 1
ATOM 1198 C CA . ASP A 1 151 ? 8.760 12.255 2.555 1.00 89.25 151 ASP A CA 1
ATOM 1199 C C . ASP A 1 151 ? 7.630 13.271 2.319 1.00 89.25 151 ASP A C 1
ATOM 1201 O O . ASP A 1 151 ? 7.478 14.241 3.072 1.00 89.25 151 ASP A O 1
ATOM 1205 N N . MET A 1 152 ? 6.789 13.019 1.309 1.00 89.00 152 MET A N 1
ATOM 1206 C CA . MET A 1 152 ? 5.646 13.869 0.979 1.00 89.00 152 MET A CA 1
ATOM 1207 C C . MET A 1 152 ? 4.637 13.933 2.128 1.00 89.00 152 MET A C 1
ATOM 1209 O O . MET A 1 152 ? 4.235 15.026 2.524 1.00 89.00 152 MET A O 1
ATOM 1213 N N . HIS A 1 153 ? 4.242 12.799 2.707 1.00 89.25 153 HIS A N 1
ATOM 1214 C CA . HIS A 1 153 ? 3.296 12.775 3.825 1.00 89.25 153 HIS A CA 1
ATOM 1215 C C . HIS A 1 153 ? 3.821 13.527 5.041 1.00 89.25 153 HIS A C 1
ATOM 1217 O O . HIS A 1 153 ? 3.080 14.280 5.674 1.00 89.25 153 HIS A O 1
ATOM 1223 N N . THR A 1 154 ? 5.111 13.386 5.346 1.00 85.88 154 THR A N 1
ATOM 1224 C CA . THR A 1 154 ? 5.745 14.122 6.442 1.00 85.88 154 THR A CA 1
ATOM 1225 C C . THR A 1 154 ? 5.653 15.631 6.224 1.00 85.88 154 THR A C 1
ATOM 1227 O O . THR A 1 154 ? 5.314 16.367 7.157 1.00 85.88 154 THR A O 1
ATOM 1230 N N . LEU A 1 155 ? 5.905 16.103 5.001 1.00 85.62 155 LEU A N 1
ATOM 1231 C CA . LEU A 1 155 ? 5.774 17.517 4.642 1.00 85.62 155 LEU A CA 1
ATOM 1232 C C . LEU A 1 155 ? 4.315 17.986 4.699 1.00 85.62 155 LEU A C 1
ATOM 1234 O O . LEU A 1 155 ? 4.008 18.996 5.334 1.00 85.62 155 LEU A O 1
ATOM 1238 N N . MET A 1 156 ? 3.401 17.234 4.089 1.00 84.88 156 MET A N 1
ATOM 1239 C CA . MET A 1 156 ? 1.978 17.565 4.066 1.00 84.88 156 MET A CA 1
ATOM 1240 C C . MET A 1 156 ? 1.374 17.590 5.471 1.00 84.88 156 MET A C 1
ATOM 1242 O O . MET A 1 156 ? 0.590 18.483 5.780 1.00 84.88 156 MET A O 1
ATOM 1246 N N . ARG A 1 157 ? 1.771 16.673 6.354 1.00 86.25 157 ARG A N 1
ATOM 1247 C CA . ARG A 1 157 ? 1.337 16.651 7.754 1.00 86.25 157 ARG A CA 1
ATOM 1248 C C . ARG A 1 157 ? 1.741 17.924 8.496 1.00 86.25 157 ARG A C 1
ATOM 1250 O O . ARG A 1 157 ? 0.912 18.515 9.185 1.00 86.25 157 ARG A O 1
ATOM 1257 N N . LYS A 1 158 ? 2.984 18.394 8.321 1.00 85.50 158 LYS A N 1
ATOM 1258 C CA . LYS A 1 158 ? 3.443 19.672 8.905 1.00 85.50 158 LYS A CA 1
ATOM 1259 C C . LYS A 1 158 ? 2.585 20.848 8.431 1.00 85.50 158 LYS A C 1
ATOM 1261 O O . LYS A 1 158 ? 2.238 21.713 9.226 1.00 85.50 158 LYS A O 1
ATOM 1266 N N . CYS A 1 159 ? 2.190 20.838 7.161 1.00 82.56 159 CYS A N 1
ATOM 1267 C CA . CYS A 1 159 ? 1.329 21.862 6.574 1.00 82.56 159 CYS A CA 1
ATOM 1268 C C . CYS A 1 159 ? -0.124 21.845 7.053 1.00 82.56 159 CYS A C 1
ATOM 1270 O O . CYS A 1 159 ? -0.829 22.836 6.878 1.00 82.56 159 CYS A O 1
ATOM 1272 N N . ASN A 1 160 ? -0.584 20.738 7.632 1.00 83.25 160 ASN A N 1
ATOM 1273 C CA . ASN A 1 160 ? -1.973 20.547 8.036 1.00 83.25 160 ASN A CA 1
ATOM 1274 C C . ASN A 1 160 ? -2.080 20.331 9.548 1.00 83.25 160 ASN A C 1
ATOM 1276 O O . ASN A 1 160 ? -2.783 19.436 10.001 1.00 83.25 160 ASN A O 1
ATOM 1280 N N . SER A 1 161 ? -1.356 21.140 10.331 1.00 85.88 161 SER A N 1
ATOM 1281 C CA . SER A 1 161 ? -1.448 21.155 11.801 1.00 85.88 161 SER A CA 1
ATOM 1282 C C . SER A 1 161 ? -1.176 19.799 12.465 1.00 85.88 161 SER A C 1
ATOM 1284 O O . SER A 1 161 ? -1.706 19.506 13.533 1.00 85.88 161 SER A O 1
ATOM 1286 N N . GLY A 1 162 ? -0.350 18.960 11.837 1.00 85.38 162 GLY A N 1
ATOM 1287 C CA . GLY A 1 162 ? -0.028 17.629 12.344 1.00 85.38 162 GLY A CA 1
ATOM 1288 C C . GLY A 1 162 ? -1.028 16.537 11.958 1.00 85.38 162 GLY A C 1
ATOM 1289 O O . GLY A 1 162 ? -0.745 15.372 12.239 1.00 85.38 162 GLY A O 1
ATOM 1290 N N . ASN A 1 163 ? -2.131 16.869 11.279 1.00 88.19 163 ASN A N 1
ATOM 1291 C CA . ASN A 1 163 ? -3.096 15.882 10.807 1.00 88.19 163 ASN A CA 1
ATOM 1292 C C . ASN A 1 163 ? -2.451 14.944 9.780 1.00 88.19 163 ASN A C 1
ATOM 1294 O O . ASN A 1 163 ? -1.786 15.381 8.829 1.00 88.19 163 ASN A O 1
ATOM 1298 N N . SER A 1 164 ? -2.710 13.649 9.924 1.00 89.94 164 SER A N 1
ATOM 1299 C CA . SER A 1 164 ? -2.353 12.618 8.960 1.00 89.94 164 SER A CA 1
ATOM 1300 C C . SER A 1 164 ? -2.915 12.983 7.589 1.00 89.94 164 SER A C 1
ATOM 1302 O O . SER A 1 164 ? -4.126 13.161 7.409 1.00 89.94 164 SER A O 1
ATOM 1304 N N . THR A 1 165 ? -1.999 13.155 6.637 1.00 90.56 165 THR A N 1
ATOM 1305 C CA . THR A 1 165 ? -2.285 13.653 5.295 1.00 90.56 165 THR A CA 1
ATOM 1306 C C . THR A 1 165 ? -1.578 12.784 4.265 1.00 90.56 165 THR A C 1
ATOM 1308 O O . THR A 1 165 ? -0.372 12.570 4.372 1.00 90.56 165 THR A O 1
ATOM 1311 N N . TYR A 1 166 ? -2.321 12.341 3.254 1.00 90.69 166 TYR A N 1
ATOM 1312 C CA . TYR A 1 166 ? -1.871 11.358 2.273 1.00 90.69 166 TYR A CA 1
ATOM 1313 C C . TYR A 1 166 ? -1.934 11.913 0.847 1.00 90.69 166 TYR A C 1
ATOM 1315 O O . TYR A 1 166 ? -2.887 12.612 0.498 1.00 90.69 166 TYR A O 1
ATOM 1323 N N . LEU A 1 167 ? -0.950 11.602 0.003 1.00 89.44 167 LEU A N 1
ATOM 1324 C CA . LEU A 1 167 ? -1.066 11.810 -1.443 1.00 89.44 167 LEU A CA 1
ATOM 1325 C C . LEU A 1 167 ? -1.774 10.593 -2.040 1.00 89.44 167 LEU A C 1
ATOM 1327 O O . LEU A 1 167 ? -1.311 9.478 -1.840 1.00 89.44 167 LEU A O 1
ATOM 1331 N N . PHE A 1 168 ? -2.873 10.791 -2.768 1.00 89.44 168 PHE A N 1
ATOM 1332 C CA . PHE A 1 168 ? -3.571 9.694 -3.441 1.00 89.44 168 PHE A CA 1
ATOM 1333 C C . PHE A 1 168 ? -4.378 10.163 -4.659 1.00 89.44 168 PHE A C 1
ATOM 1335 O O . PHE A 1 168 ? -5.151 11.127 -4.577 1.00 89.44 168 PHE A O 1
ATOM 1342 N N . ASN A 1 169 ? -4.241 9.464 -5.786 1.00 83.94 169 ASN A N 1
ATOM 1343 C CA . ASN A 1 169 ? -4.744 9.829 -7.112 1.00 83.94 169 ASN A CA 1
ATOM 1344 C C . ASN A 1 169 ? -4.414 11.272 -7.558 1.00 83.94 169 ASN A C 1
ATOM 1346 O O . ASN A 1 169 ? -5.175 11.903 -8.297 1.00 83.94 169 ASN A O 1
ATOM 1350 N N . GLY A 1 170 ? -3.273 11.811 -7.125 1.00 79.12 170 GLY A N 1
ATOM 1351 C CA . GLY A 1 170 ? -2.803 13.167 -7.405 1.00 79.12 170 GLY A CA 1
ATOM 1352 C C . GLY A 1 170 ? -3.427 14.253 -6.523 1.00 79.12 170 GLY A C 1
ATOM 1353 O O . GLY A 1 170 ? -3.312 15.434 -6.849 1.00 79.12 170 GLY A O 1
ATOM 1354 N N . TYR A 1 171 ? -4.097 13.878 -5.431 1.00 83.31 171 TYR A N 1
ATOM 1355 C CA . TYR A 1 171 ? -4.727 14.803 -4.488 1.00 83.31 171 TYR A CA 1
ATOM 1356 C C . TYR A 1 171 ? -4.172 14.616 -3.082 1.00 83.31 171 TYR A C 1
ATOM 1358 O O . TYR A 1 171 ? -3.867 13.497 -2.674 1.00 83.31 171 TYR A O 1
ATOM 1366 N N . GLY A 1 172 ? -4.115 15.709 -2.321 1.00 85.88 172 GLY A N 1
ATOM 1367 C CA . GLY A 1 172 ? -3.901 15.633 -0.883 1.00 85.88 172 GLY A CA 1
ATOM 1368 C C . GLY A 1 172 ? -5.191 15.246 -0.164 1.00 85.88 172 GLY A C 1
ATOM 1369 O O . GLY A 1 172 ? -6.235 15.870 -0.379 1.00 85.88 172 GLY A O 1
ATOM 1370 N N . ARG A 1 173 ? -5.120 14.214 0.675 1.00 88.69 173 ARG A N 1
ATOM 1371 C CA . ARG A 1 173 ? -6.217 13.675 1.483 1.00 88.69 173 ARG A CA 1
ATOM 1372 C C . ARG A 1 173 ? -5.894 13.911 2.950 1.00 88.69 173 ARG A C 1
ATOM 1374 O O . ARG A 1 173 ? -5.013 13.253 3.492 1.00 88.69 173 ARG A O 1
ATOM 1381 N N . ILE A 1 174 ? -6.568 14.871 3.571 1.00 91.69 174 ILE A N 1
ATOM 1382 C CA . ILE A 1 174 ? -6.377 15.185 4.991 1.00 91.69 174 ILE A CA 1
ATOM 1383 C C . ILE A 1 174 ? -7.392 14.370 5.790 1.00 91.69 174 ILE A C 1
ATOM 1385 O O . ILE A 1 174 ? -8.555 14.283 5.395 1.00 91.69 174 ILE A O 1
ATOM 1389 N N . THR A 1 175 ? -6.961 13.783 6.902 1.00 93.06 175 THR A N 1
ATOM 1390 C CA . THR A 1 175 ? -7.838 13.039 7.817 1.00 93.06 175 THR A CA 1
ATOM 1391 C C . THR A 1 175 ? -8.000 13.774 9.147 1.00 93.06 175 THR A C 1
ATOM 1393 O O . THR A 1 175 ? -7.268 14.722 9.441 1.00 93.06 175 THR A O 1
ATOM 1396 N N . GLU A 1 176 ? -8.968 13.351 9.959 1.00 91.31 176 GLU A N 1
ATOM 1397 C CA . GLU A 1 176 ? -9.196 13.901 11.302 1.00 91.31 176 GLU A CA 1
ATOM 1398 C C . GLU A 1 176 ? -8.154 13.442 12.330 1.00 91.31 176 GLU A C 1
ATOM 1400 O O . GLU A 1 176 ? -8.187 13.905 13.464 1.00 91.31 176 GLU A O 1
ATOM 1405 N N . ARG A 1 177 ? -7.268 12.516 11.950 1.00 90.19 177 ARG A N 1
ATOM 1406 C CA . ARG A 1 177 ? -6.360 11.825 12.867 1.00 90.19 177 ARG A CA 1
ATOM 1407 C C . ARG A 1 177 ? -4.994 12.487 12.928 1.00 90.19 177 ARG A C 1
ATOM 1409 O O . ARG A 1 177 ? -4.481 12.939 11.904 1.00 90.19 177 ARG A O 1
ATOM 1416 N N . HIS A 1 178 ? -4.354 12.398 14.082 1.00 89.75 178 HIS A N 1
ATOM 1417 C CA . HIS A 1 178 ? -2.942 12.681 14.312 1.00 89.75 178 HIS A CA 1
ATOM 1418 C C . HIS A 1 178 ? -2.189 11.387 14.654 1.00 89.75 178 HIS A C 1
ATOM 1420 O O . HIS A 1 178 ? -2.762 10.468 15.247 1.00 89.75 178 HIS A O 1
ATOM 1426 N N . PRO A 1 179 ? -0.894 11.274 14.304 1.00 86.38 179 PRO A N 1
ATOM 1427 C CA . PRO A 1 179 ? -0.070 10.172 14.789 1.00 86.38 179 PRO A CA 1
ATOM 1428 C C . PRO A 1 179 ? -0.032 10.148 16.324 1.00 86.38 179 PRO A C 1
ATOM 1430 O O . PRO A 1 179 ? 0.368 11.129 16.948 1.00 86.38 179 PRO A O 1
ATOM 1433 N N . GLY A 1 180 ? -0.418 9.019 16.918 1.00 87.06 180 GLY A N 1
ATOM 1434 C CA . GLY A 1 180 ? -0.501 8.824 18.369 1.00 87.06 180 GLY A CA 1
ATOM 1435 C C . GLY A 1 180 ? -1.927 8.855 18.934 1.00 87.06 180 GLY A C 1
ATOM 1436 O O . GLY A 1 180 ? -2.109 8.537 20.107 1.00 87.06 180 GLY A O 1
ATOM 1437 N N . ASP A 1 181 ? -2.947 9.151 18.121 1.00 88.50 181 ASP A N 1
ATOM 1438 C CA . ASP A 1 181 ? -4.364 9.189 18.533 1.00 88.50 181 ASP A CA 1
ATOM 1439 C C . ASP A 1 181 ? -4.977 7.805 18.809 1.00 88.50 181 ASP A C 1
ATOM 1441 O O . ASP A 1 181 ? -6.158 7.669 19.155 1.00 88.50 181 ASP A O 1
ATOM 1445 N N . SER A 1 182 ? -4.208 6.744 18.588 1.00 93.25 182 SER A N 1
ATOM 1446 C CA . SER A 1 182 ? -4.655 5.365 18.738 1.00 93.25 182 SER A CA 1
ATOM 1447 C C . SER A 1 182 ? -3.619 4.475 19.401 1.00 93.25 182 SER A C 1
ATOM 1449 O O . SER A 1 182 ? -2.449 4.830 19.527 1.00 93.25 182 SER A O 1
ATOM 1451 N N . ALA A 1 183 ? -4.067 3.292 19.826 1.00 94.69 183 ALA A N 1
ATOM 1452 C CA . ALA A 1 183 ? -3.186 2.243 20.307 1.00 94.69 183 ALA A CA 1
ATOM 1453 C C . ALA A 1 183 ? -2.044 1.971 19.314 1.00 94.69 183 ALA A C 1
ATOM 1455 O O . ALA A 1 183 ? -2.191 2.117 18.096 1.00 94.69 183 ALA A O 1
ATOM 1456 N N . ASN A 1 184 ? -0.896 1.557 19.846 1.00 95.00 184 ASN A N 1
ATOM 1457 C CA . ASN A 1 184 ? 0.290 1.306 19.037 1.00 95.00 184 ASN A CA 1
ATOM 1458 C C . ASN A 1 184 ? -0.005 0.274 17.931 1.00 95.00 184 ASN A C 1
ATOM 1460 O O . ASN A 1 184 ? -0.704 -0.703 18.177 1.00 95.00 184 ASN A O 1
ATOM 1464 N N . PHE A 1 185 ? 0.555 0.446 16.732 1.00 94.94 185 PHE A N 1
ATOM 1465 C CA . PHE A 1 185 ? 0.328 -0.455 15.596 1.00 94.94 185 PHE A CA 1
ATOM 1466 C C . PHE A 1 185 ? 0.713 -1.909 15.898 1.00 94.94 185 PHE A C 1
ATOM 1468 O O . PHE A 1 185 ? 0.163 -2.842 15.320 1.00 94.94 185 PHE A O 1
ATOM 1475 N N . SER A 1 186 ? 1.602 -2.122 16.870 1.00 94.25 186 SER A N 1
ATOM 1476 C CA . SER A 1 186 ? 2.021 -3.453 17.302 1.00 94.25 186 SER A CA 1
ATOM 1477 C C . SER A 1 186 ? 0.918 -4.340 17.891 1.00 94.25 186 SER A C 1
ATOM 1479 O O . SER A 1 186 ? 1.126 -5.551 17.943 1.00 94.25 186 SER A O 1
ATOM 1481 N N . ILE A 1 187 ? -0.260 -3.803 18.247 1.00 95.44 187 ILE A N 1
ATOM 1482 C CA . ILE A 1 187 ? -1.401 -4.623 18.709 1.00 95.44 187 ILE A CA 1
ATOM 1483 C C . ILE A 1 187 ? -1.856 -5.649 17.656 1.00 95.44 187 ILE A C 1
ATOM 1485 O O . ILE A 1 187 ? -2.519 -6.626 17.986 1.00 95.44 187 ILE A O 1
ATOM 1489 N N . VAL A 1 188 ? -1.447 -5.483 16.390 1.00 95.25 188 VAL A N 1
ATOM 1490 C CA . VAL A 1 188 ? -1.584 -6.492 15.324 1.00 95.25 188 VAL A CA 1
ATOM 1491 C C . VAL A 1 188 ? -1.065 -7.867 15.755 1.00 95.25 188 VAL A C 1
ATOM 1493 O O . VAL A 1 188 ? -1.662 -8.883 15.401 1.00 95.25 188 VAL A O 1
ATOM 1496 N N . GLU A 1 189 ? 0.029 -7.922 16.523 1.00 94.19 189 GLU A N 1
ATOM 1497 C CA . GLU A 1 189 ? 0.642 -9.174 16.987 1.00 94.19 189 GLU A CA 1
ATOM 1498 C C . GLU A 1 189 ? -0.320 -10.042 17.813 1.00 94.19 189 GLU A C 1
ATOM 1500 O O . GLU A 1 189 ? -0.204 -11.271 17.792 1.00 94.19 189 GLU A O 1
ATOM 1505 N N . GLU A 1 190 ? -1.278 -9.423 18.505 1.00 93.06 190 GLU A N 1
ATOM 1506 C CA . GLU A 1 190 ? -2.225 -10.108 19.389 1.00 93.06 190 GLU A CA 1
ATOM 1507 C C . GLU A 1 190 ? -3.183 -11.018 18.620 1.00 93.06 190 GLU A C 1
ATOM 1509 O O . GLU A 1 190 ? -3.598 -12.053 19.140 1.00 93.06 190 GLU A O 1
ATOM 1514 N N . VAL A 1 191 ? -3.511 -10.664 17.373 1.00 95.44 191 VAL A N 1
ATOM 1515 C CA . VAL A 1 191 ? -4.567 -11.343 16.607 1.00 95.44 191 VAL A CA 1
ATOM 1516 C C . VAL A 1 191 ? -4.119 -11.879 15.256 1.00 95.44 191 VAL A C 1
ATOM 1518 O O . VAL A 1 191 ? -4.826 -12.702 14.678 1.00 95.44 191 VAL A O 1
ATOM 1521 N N . ILE A 1 192 ? -2.975 -11.436 14.724 1.00 94.44 192 ILE A N 1
ATOM 1522 C CA . ILE A 1 192 ? -2.472 -11.985 13.465 1.00 94.44 192 ILE A CA 1
ATOM 1523 C C . ILE A 1 192 ? -2.229 -13.500 13.620 1.00 94.44 192 ILE A C 1
ATOM 1525 O O . ILE A 1 192 ? -1.693 -13.931 14.647 1.00 94.44 192 ILE A O 1
ATOM 1529 N N . PRO A 1 193 ? -2.610 -14.340 12.642 1.00 92.00 193 PRO A N 1
ATOM 1530 C CA . PRO A 1 193 ? -2.370 -15.776 12.729 1.00 92.00 193 PRO A CA 1
ATOM 1531 C C . PRO A 1 193 ? -0.881 -16.119 12.844 1.00 92.00 193 PRO A C 1
ATOM 1533 O O . PRO A 1 193 ? -0.047 -15.561 12.129 1.00 92.00 193 PRO A O 1
ATOM 1536 N N . ASP A 1 194 ? -0.544 -17.108 13.677 1.00 89.56 194 ASP A N 1
ATOM 1537 C CA . ASP A 1 194 ? 0.852 -17.483 13.960 1.00 89.56 194 ASP A CA 1
ATOM 1538 C C . ASP A 1 194 ? 1.648 -17.866 12.707 1.00 89.56 194 ASP A C 1
ATOM 1540 O O . ASP A 1 194 ? 2.838 -17.570 12.624 1.00 89.56 194 ASP A O 1
ATOM 1544 N N . LYS A 1 195 ? 0.989 -18.433 11.686 1.00 87.31 195 LYS A N 1
ATOM 1545 C CA . LYS A 1 195 ? 1.605 -18.756 10.385 1.00 87.31 195 LYS A CA 1
ATOM 1546 C C . LYS A 1 195 ? 2.207 -17.536 9.668 1.00 87.31 195 LYS A C 1
ATOM 1548 O O . LYS A 1 195 ? 3.107 -17.709 8.855 1.00 87.31 195 LYS A O 1
ATOM 1553 N N . PHE A 1 196 ? 1.757 -16.321 9.990 1.00 87.94 196 PHE A N 1
ATOM 1554 C CA . PHE A 1 196 ? 2.311 -15.066 9.470 1.00 87.94 196 PHE A CA 1
ATOM 1555 C C . PHE A 1 196 ? 3.302 -14.391 10.435 1.00 87.94 196 PHE A C 1
ATOM 1557 O O . PHE A 1 196 ? 3.926 -13.399 10.068 1.00 87.94 196 PHE A O 1
ATOM 1564 N N . LYS A 1 197 ? 3.493 -14.944 11.643 1.00 83.44 197 LYS A N 1
ATOM 1565 C CA . LYS A 1 197 ? 4.500 -14.497 12.625 1.00 83.44 197 LYS A CA 1
ATOM 1566 C C . LYS A 1 197 ? 5.844 -15.223 12.488 1.00 83.44 197 LYS A C 1
ATOM 1568 O O . LYS A 1 197 ? 6.843 -14.765 13.040 1.00 83.44 197 LYS A O 1
ATOM 1573 N N . VAL A 1 198 ? 5.877 -16.388 11.833 1.00 65.12 198 VAL A N 1
ATOM 1574 C CA . VAL A 1 198 ? 6.995 -17.343 11.951 1.00 65.12 198 VAL A CA 1
ATOM 1575 C C . VAL A 1 198 ? 8.287 -16.804 11.335 1.00 65.12 198 VAL A C 1
ATOM 1577 O O . VAL A 1 198 ? 8.328 -16.585 10.131 1.00 65.12 198 VAL A O 1
ATOM 1580 N N . LEU A 1 199 ? 9.319 -16.644 12.185 1.00 49.09 199 LEU A N 1
ATOM 1581 C CA . LEU A 1 199 ? 10.753 -16.389 11.926 1.00 49.09 199 LEU A CA 1
ATOM 1582 C C . LEU A 1 199 ? 11.096 -15.962 10.499 1.00 49.09 199 LEU A C 1
ATOM 1584 O O . LEU A 1 199 ? 11.901 -16.571 9.793 1.00 49.09 199 LEU A O 1
ATOM 1588 N N . LEU A 1 200 ? 10.482 -14.863 10.094 1.00 53.78 200 LEU A N 1
ATOM 1589 C CA . LEU A 1 200 ? 10.843 -14.189 8.878 1.00 53.78 200 LEU A CA 1
ATOM 1590 C C . LEU A 1 200 ? 12.279 -13.666 9.042 1.00 53.78 200 LEU A C 1
ATOM 1592 O O . LEU A 1 200 ? 12.690 -13.344 10.167 1.00 53.78 200 LEU A O 1
ATOM 1596 N N . PRO A 1 201 ? 13.061 -13.543 7.957 1.00 59.25 201 PRO A N 1
ATOM 1597 C CA . PRO A 1 201 ? 14.329 -12.839 8.039 1.00 59.25 201 PRO A CA 1
ATOM 1598 C C . PRO A 1 201 ? 14.105 -11.475 8.708 1.00 59.25 201 PRO A C 1
ATOM 1600 O O . PRO A 1 201 ? 13.013 -10.893 8.659 1.00 59.25 201 PRO A O 1
ATOM 1603 N N . SER A 1 202 ? 15.127 -10.980 9.404 1.00 58.59 202 SER A N 1
ATOM 1604 C CA . SER A 1 202 ? 15.028 -9.807 10.284 1.00 58.59 202 SER A CA 1
ATOM 1605 C C . SER A 1 202 ? 14.521 -8.528 9.590 1.00 58.59 202 SER A C 1
ATOM 1607 O O . SER A 1 202 ? 14.248 -7.539 10.274 1.00 58.59 202 SER A O 1
ATOM 1609 N N . ASN A 1 203 ? 14.377 -8.551 8.266 1.00 56.88 203 ASN A N 1
ATOM 1610 C CA . ASN A 1 203 ? 13.902 -7.498 7.379 1.00 56.88 203 ASN A CA 1
ATOM 1611 C C . ASN A 1 203 ? 12.462 -7.682 6.853 1.00 56.88 203 ASN A C 1
ATOM 1613 O O . ASN A 1 203 ? 12.065 -6.941 5.963 1.00 56.88 203 ASN A O 1
ATOM 1617 N N . SER A 1 204 ? 11.677 -8.642 7.343 1.00 76.00 204 SER A N 1
ATOM 1618 C CA . SER A 1 204 ? 10.262 -8.717 6.949 1.00 76.00 204 SER A CA 1
ATOM 1619 C C . SER A 1 204 ? 9.428 -7.546 7.444 1.00 76.00 204 SER A C 1
ATOM 1621 O O . SER A 1 204 ? 9.717 -6.970 8.494 1.00 76.00 204 SER A O 1
ATOM 1623 N N . ASN A 1 205 ? 8.330 -7.275 6.734 1.00 80.31 205 ASN A N 1
ATOM 1624 C CA . ASN A 1 205 ? 7.369 -6.245 7.110 1.00 80.31 205 ASN A CA 1
ATOM 1625 C C . ASN A 1 205 ? 6.832 -6.463 8.531 1.00 80.31 205 ASN A C 1
ATOM 1627 O O . ASN A 1 205 ? 6.827 -5.531 9.329 1.00 80.31 205 ASN A O 1
ATOM 1631 N N . PHE A 1 206 ? 6.492 -7.701 8.905 1.00 85.38 206 PHE A N 1
ATOM 1632 C CA . PHE A 1 206 ? 6.039 -7.999 10.265 1.00 85.38 206 PHE A CA 1
ATOM 1633 C C . PHE A 1 206 ? 7.093 -7.617 11.318 1.00 85.38 206 PHE A C 1
ATOM 1635 O O . PHE A 1 206 ? 6.809 -6.896 12.274 1.00 85.38 206 PHE A O 1
ATOM 1642 N N . ASN A 1 207 ? 8.349 -8.037 11.136 1.00 83.62 207 ASN A N 1
ATOM 1643 C CA . ASN A 1 207 ? 9.389 -7.722 12.112 1.00 83.62 207 ASN A CA 1
ATOM 1644 C C . ASN A 1 207 ? 9.715 -6.219 12.157 1.00 83.62 207 ASN A C 1
ATOM 1646 O O . ASN A 1 207 ? 9.922 -5.665 13.235 1.00 83.62 207 ASN A O 1
ATOM 1650 N N . THR A 1 208 ? 9.762 -5.560 11.000 1.00 82.62 208 THR A N 1
ATOM 1651 C CA . THR A 1 208 ? 10.063 -4.128 10.877 1.00 82.62 208 THR A CA 1
ATOM 1652 C C . THR A 1 208 ? 8.969 -3.264 11.501 1.00 82.62 208 THR A C 1
ATOM 1654 O O . THR A 1 208 ? 9.276 -2.419 12.342 1.00 82.62 208 THR A O 1
ATOM 1657 N N . TYR A 1 209 ? 7.704 -3.518 11.161 1.00 85.25 209 TYR A N 1
ATOM 1658 C CA . TYR A 1 209 ? 6.595 -2.615 11.476 1.00 85.25 209 TYR A CA 1
ATOM 1659 C C . TYR A 1 209 ? 5.752 -3.022 12.676 1.00 85.25 209 TYR A C 1
ATOM 1661 O O . TYR A 1 209 ? 5.069 -2.164 13.231 1.00 85.25 209 TYR A O 1
ATOM 1669 N N . ILE A 1 210 ? 5.806 -4.282 13.114 1.00 88.88 2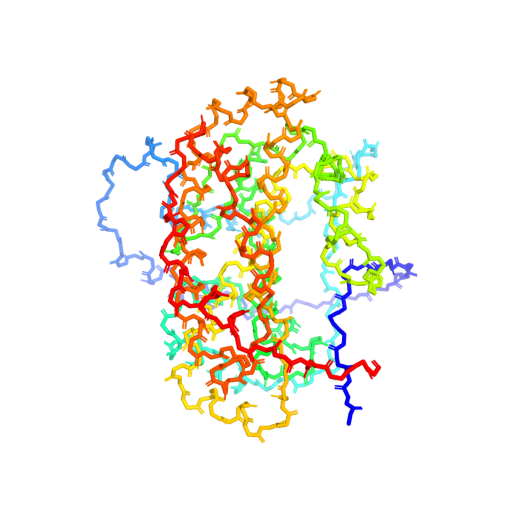10 ILE A N 1
ATOM 1670 C CA . ILE A 1 210 ? 5.050 -4.758 14.283 1.00 88.88 210 ILE A CA 1
ATOM 1671 C C . ILE A 1 210 ? 5.981 -5.001 15.472 1.00 88.88 210 ILE A C 1
ATOM 1673 O O . ILE A 1 210 ? 5.718 -4.523 16.571 1.00 88.88 210 ILE A O 1
ATOM 1677 N N . ILE A 1 211 ? 7.097 -5.713 15.279 1.00 88.69 211 ILE A N 1
ATOM 1678 C CA . ILE A 1 211 ? 7.965 -6.119 16.399 1.00 88.69 211 ILE A CA 1
ATOM 1679 C C . ILE A 1 211 ? 8.946 -5.019 16.812 1.00 88.69 211 ILE A C 1
ATOM 1681 O O . ILE A 1 211 ? 9.009 -4.649 17.987 1.00 88.69 211 ILE A O 1
ATOM 1685 N N . LYS A 1 212 ? 9.730 -4.487 15.868 1.00 83.69 212 LYS A N 1
ATOM 1686 C CA . LYS A 1 212 ? 10.762 -3.474 16.155 1.00 83.69 212 LYS A CA 1
ATOM 1687 C C . LYS A 1 212 ? 10.171 -2.118 16.538 1.00 83.69 212 LYS A C 1
ATOM 1689 O O . LYS A 1 212 ? 10.823 -1.345 17.239 1.00 83.69 212 LYS A O 1
ATOM 1694 N N . SER A 1 213 ? 8.943 -1.844 16.111 1.00 80.38 213 SER A N 1
ATOM 1695 C CA . SER A 1 213 ? 8.293 -0.542 16.233 1.00 80.38 213 SER A CA 1
ATOM 1696 C C . SER A 1 213 ? 7.564 -0.310 17.573 1.00 80.38 213 SER A C 1
ATOM 1698 O O . SER A 1 213 ? 7.159 0.814 17.876 1.00 80.38 213 SER A O 1
ATOM 1700 N N . LYS A 1 214 ? 7.453 -1.343 18.426 1.00 83.56 214 LYS A N 1
ATOM 1701 C CA . LYS A 1 214 ? 6.731 -1.316 19.719 1.00 83.56 214 LYS A CA 1
ATOM 1702 C C . LYS A 1 214 ? 7.105 -0.158 20.645 1.00 83.56 214 LYS A C 1
ATOM 1704 O O . LYS A 1 214 ? 6.310 0.246 21.484 1.00 83.56 214 LYS A O 1
ATOM 1709 N N . LYS A 1 215 ? 8.338 0.343 20.540 1.00 76.00 215 LYS A N 1
ATOM 1710 C CA . LYS A 1 215 ? 8.888 1.363 21.446 1.00 76.00 215 LYS A CA 1
ATOM 1711 C C . LYS A 1 215 ? 8.681 2.802 20.967 1.00 76.00 215 LYS A C 1
ATOM 1713 O O . LYS A 1 215 ? 9.015 3.717 21.713 1.00 76.00 215 LYS A O 1
ATOM 1718 N N . PHE A 1 216 ? 8.175 3.023 19.753 1.00 75.19 216 PHE A N 1
ATOM 1719 C CA . PHE A 1 216 ? 8.023 4.372 19.205 1.00 75.19 216 PHE A CA 1
ATOM 1720 C C . PHE A 1 216 ? 6.632 4.930 19.515 1.00 75.19 216 PHE A C 1
ATOM 1722 O O . PHE A 1 216 ? 5.617 4.365 19.112 1.00 75.19 216 PHE A O 1
ATOM 1729 N N . THR A 1 217 ? 6.592 6.066 20.212 1.00 62.22 217 THR A N 1
ATOM 1730 C CA . THR A 1 217 ? 5.377 6.703 20.754 1.00 62.22 217 THR A CA 1
ATOM 1731 C C . THR A 1 217 ? 4.445 7.334 19.710 1.00 62.22 217 THR A C 1
ATOM 1733 O O . THR A 1 217 ? 3.393 7.832 20.080 1.00 62.22 217 THR A O 1
ATOM 1736 N N . GLY A 1 218 ? 4.767 7.260 18.416 1.00 73.50 218 GLY A N 1
ATOM 1737 C CA . GLY A 1 218 ? 3.886 7.673 17.310 1.00 73.50 218 GLY A CA 1
ATOM 1738 C C . GLY A 1 218 ? 3.558 6.552 16.320 1.00 73.50 218 GLY A C 1
ATOM 1739 O O . GLY A 1 218 ? 2.972 6.824 15.279 1.00 73.50 218 GLY A O 1
ATOM 1740 N N . ASN A 1 219 ? 3.970 5.314 16.614 1.00 84.81 219 ASN A N 1
ATOM 1741 C CA . ASN A 1 219 ? 3.692 4.155 15.772 1.00 84.81 219 ASN A CA 1
ATOM 1742 C C . ASN A 1 219 ? 2.280 3.639 16.055 1.00 84.81 219 ASN A C 1
ATOM 1744 O O . ASN A 1 219 ? 2.110 2.741 16.877 1.00 84.81 219 ASN A O 1
ATOM 1748 N N . ASP A 1 220 ? 1.275 4.231 15.422 1.00 91.69 220 ASP A N 1
ATOM 1749 C CA . ASP A 1 220 ? -0.140 3.879 15.567 1.00 91.69 220 ASP A CA 1
ATOM 1750 C C . ASP A 1 220 ? -0.766 3.501 14.213 1.00 91.69 220 ASP A C 1
ATOM 1752 O O . ASP A 1 220 ? -0.048 3.237 13.244 1.00 91.69 220 ASP A O 1
ATOM 1756 N N . ILE A 1 221 ? -2.100 3.453 14.111 1.00 94.88 221 ILE A N 1
ATOM 1757 C CA . ILE A 1 221 ? -2.754 3.100 12.842 1.00 94.88 221 ILE A CA 1
ATOM 1758 C C . ILE A 1 221 ? -2.364 4.025 11.682 1.00 94.88 221 ILE A C 1
ATOM 1760 O O . ILE A 1 221 ? -2.339 3.584 10.536 1.00 94.88 221 ILE A O 1
ATOM 1764 N N . SER A 1 222 ? -2.008 5.284 11.956 1.00 92.38 222 SER A N 1
ATOM 1765 C CA . SER A 1 222 ? -1.570 6.220 10.921 1.00 92.38 222 SER A CA 1
ATOM 1766 C C . SER A 1 222 ? -0.282 5.746 10.250 1.00 92.38 222 SER A C 1
ATOM 1768 O O . SER A 1 222 ? -0.152 5.936 9.045 1.00 92.38 222 SER A O 1
ATOM 1770 N N . THR A 1 223 ? 0.627 5.092 10.988 1.00 90.50 223 THR A N 1
ATOM 1771 C CA . THR A 1 223 ? 1.840 4.464 10.434 1.00 90.50 223 THR A CA 1
ATOM 1772 C C . THR A 1 223 ? 1.489 3.287 9.532 1.00 90.50 223 THR A C 1
ATOM 1774 O O . THR A 1 223 ? 2.005 3.190 8.424 1.00 90.50 223 THR A O 1
ATOM 1777 N N . GLY A 1 224 ? 0.560 2.428 9.960 1.00 94.50 224 GLY A N 1
ATOM 1778 C CA . GLY A 1 224 ? 0.083 1.323 9.127 1.00 94.50 224 GLY A CA 1
ATOM 1779 C C . GLY A 1 224 ? -0.543 1.796 7.812 1.00 94.50 224 GLY A C 1
ATOM 1780 O O . GLY A 1 224 ? -0.325 1.196 6.764 1.00 94.50 224 GLY A O 1
ATOM 1781 N N . VAL A 1 225 ? -1.301 2.892 7.855 1.00 96.94 225 VAL A N 1
ATOM 1782 C CA . VAL A 1 225 ? -1.966 3.465 6.674 1.00 96.94 225 VAL A CA 1
ATOM 1783 C C . VAL A 1 225 ? -1.007 4.243 5.779 1.00 96.94 225 VAL A C 1
ATOM 1785 O O . VAL A 1 225 ? -1.167 4.216 4.563 1.00 96.94 225 VAL A O 1
ATOM 1788 N N . ASP A 1 226 ? -0.002 4.900 6.356 1.00 95.38 226 ASP A N 1
ATOM 1789 C CA . ASP A 1 226 ? 1.091 5.542 5.620 1.00 95.38 226 ASP A CA 1
ATOM 1790 C C . ASP A 1 226 ? 1.825 4.524 4.734 1.00 95.38 226 ASP A C 1
ATOM 1792 O O . ASP A 1 226 ? 1.897 4.687 3.515 1.00 95.38 226 ASP A O 1
ATOM 1796 N N . GLU A 1 227 ? 2.241 3.410 5.333 1.00 96.00 227 GLU A N 1
ATOM 1797 C CA . GLU A 1 227 ? 2.845 2.273 4.639 1.00 96.00 227 GLU A CA 1
ATOM 1798 C C . GLU A 1 227 ? 1.900 1.643 3.616 1.00 96.00 227 GLU A C 1
ATOM 1800 O O . GLU A 1 227 ? 2.282 1.414 2.468 1.00 96.00 227 GLU A O 1
ATOM 1805 N N . PHE A 1 228 ? 0.634 1.412 3.981 1.00 98.06 228 PHE A N 1
ATOM 1806 C CA . PHE A 1 228 ? -0.343 0.874 3.039 1.00 98.06 228 PHE A CA 1
ATOM 1807 C C . PHE A 1 228 ? -0.521 1.790 1.816 1.00 98.06 228 PHE A C 1
ATOM 1809 O O . PHE A 1 228 ? -0.580 1.292 0.690 1.00 98.06 228 PHE A O 1
ATOM 1816 N N . ASN A 1 229 ? -0.536 3.116 1.997 1.00 98.00 229 ASN A N 1
ATOM 1817 C CA . ASN A 1 229 ? -0.596 4.076 0.893 1.00 98.00 229 ASN A CA 1
ATOM 1818 C C . ASN A 1 229 ? 0.667 4.032 0.021 1.00 98.00 229 ASN A C 1
ATOM 1820 O O . ASN A 1 229 ? 0.559 3.934 -1.204 1.00 98.00 229 ASN A O 1
ATOM 1824 N N . ALA A 1 230 ? 1.855 4.058 0.632 1.00 97.25 230 ALA A N 1
ATOM 1825 C CA . ALA A 1 230 ? 3.132 4.001 -0.080 1.00 97.25 230 ALA A CA 1
ATOM 1826 C C . ALA A 1 230 ? 3.271 2.710 -0.902 1.00 97.25 230 ALA A C 1
ATOM 1828 O O . ALA A 1 230 ? 3.541 2.762 -2.109 1.00 97.25 230 ALA A O 1
ATOM 1829 N N . TYR A 1 231 ? 2.977 1.557 -0.292 1.00 97.75 231 TYR A N 1
ATOM 1830 C CA . TYR A 1 231 ? 2.942 0.273 -0.986 1.00 97.75 231 TYR A CA 1
ATOM 1831 C C . TYR A 1 231 ? 1.900 0.242 -2.099 1.00 97.75 231 TYR A C 1
ATOM 1833 O O . TYR A 1 231 ? 2.204 -0.254 -3.180 1.00 97.75 231 TYR A O 1
ATOM 1841 N N . THR A 1 232 ? 0.702 0.792 -1.885 1.00 97.81 232 THR A N 1
ATOM 1842 C CA . THR A 1 232 ? -0.352 0.816 -2.911 1.00 97.81 232 THR A CA 1
ATOM 1843 C C . THR A 1 232 ? 0.072 1.640 -4.127 1.00 97.81 232 THR A C 1
ATOM 1845 O O . THR A 1 232 ? -0.024 1.166 -5.257 1.00 97.81 232 THR A O 1
ATOM 1848 N N . ILE A 1 233 ? 0.616 2.845 -3.930 1.00 96.31 233 ILE A N 1
ATOM 1849 C CA . ILE A 1 233 ? 1.082 3.700 -5.036 1.00 96.31 233 ILE A CA 1
ATOM 1850 C C . ILE A 1 233 ? 2.219 3.026 -5.810 1.00 96.31 233 ILE A C 1
ATOM 1852 O O . ILE A 1 233 ? 2.207 3.002 -7.048 1.00 96.31 233 ILE A O 1
ATOM 1856 N N . ALA A 1 234 ? 3.187 2.450 -5.098 1.00 96.38 234 ALA A N 1
ATOM 1857 C CA . ALA A 1 234 ? 4.311 1.763 -5.715 1.00 96.38 234 ALA A CA 1
ATOM 1858 C C . ALA A 1 234 ? 3.886 0.453 -6.407 1.00 96.38 234 ALA A C 1
ATOM 1860 O O . ALA A 1 234 ? 4.371 0.162 -7.499 1.00 96.38 234 ALA A O 1
ATOM 1861 N N . ALA A 1 235 ? 2.927 -0.296 -5.857 1.00 96.25 235 ALA A N 1
ATOM 1862 C CA . ALA A 1 235 ? 2.342 -1.485 -6.482 1.00 96.25 235 ALA A CA 1
ATOM 1863 C C . ALA A 1 235 ? 1.536 -1.137 -7.747 1.00 96.25 235 ALA A C 1
ATOM 1865 O O . ALA A 1 235 ? 1.626 -1.840 -8.757 1.00 96.25 235 ALA A O 1
ATOM 1866 N N . ASN A 1 236 ? 0.806 -0.018 -7.744 1.00 95.19 236 ASN A N 1
ATOM 1867 C CA . ASN A 1 236 ? 0.151 0.515 -8.943 1.00 95.19 236 ASN A CA 1
ATOM 1868 C C . ASN A 1 236 ? 1.193 0.852 -10.022 1.00 95.19 236 ASN A C 1
ATOM 1870 O O . ASN A 1 236 ? 0.981 0.612 -11.208 1.00 95.19 236 ASN A O 1
ATOM 1874 N N . LEU A 1 237 ? 2.344 1.412 -9.634 1.00 94.19 237 LEU A N 1
ATOM 1875 C CA . LEU A 1 237 ? 3.422 1.708 -10.577 1.00 94.19 237 LEU A CA 1
ATOM 1876 C C . LEU A 1 237 ? 4.040 0.418 -11.123 1.00 94.19 237 LEU A C 1
ATOM 1878 O O . LEU A 1 237 ? 4.216 0.301 -12.334 1.00 94.19 237 LEU A O 1
ATOM 1882 N N . GLU A 1 238 ? 4.324 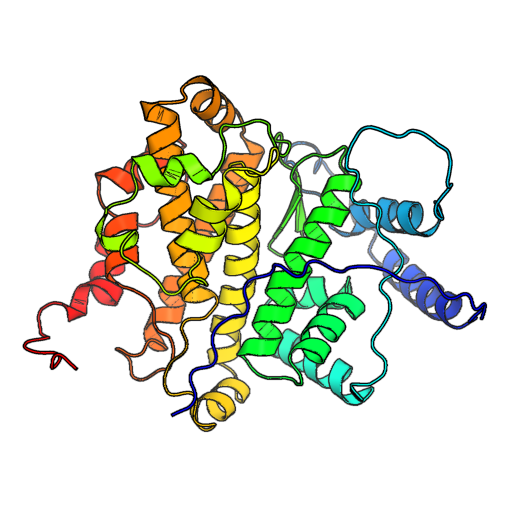-0.552 -10.250 1.00 91.62 238 GLU A N 1
ATOM 1883 C CA . GLU A 1 238 ? 4.815 -1.878 -10.630 1.00 91.62 238 GLU A CA 1
ATOM 1884 C C . GLU A 1 238 ? 3.902 -2.516 -11.670 1.00 91.62 238 GLU A C 1
ATOM 1886 O O . GLU A 1 238 ? 4.359 -2.829 -12.770 1.00 91.62 238 GLU A O 1
ATOM 1891 N N . THR A 1 239 ? 2.612 -2.649 -11.352 1.00 90.88 239 THR A N 1
ATOM 1892 C CA . THR A 1 239 ? 1.609 -3.253 -12.236 1.00 90.88 239 THR A CA 1
ATOM 1893 C C . THR A 1 239 ? 1.444 -2.486 -13.538 1.00 90.88 239 THR A C 1
ATOM 1895 O O . THR A 1 239 ? 1.373 -3.109 -14.592 1.00 90.88 239 THR A O 1
ATOM 1898 N N . ASN A 1 240 ? 1.467 -1.160 -13.538 1.00 90.38 240 ASN A N 1
ATOM 1899 C CA . ASN A 1 240 ? 1.374 -0.422 -14.791 1.00 90.38 240 ASN A CA 1
ATOM 1900 C C . ASN A 1 240 ? 2.618 -0.594 -15.672 1.00 90.38 240 ASN A C 1
ATOM 1902 O O . ASN A 1 240 ? 2.504 -0.816 -16.882 1.00 90.38 240 ASN A O 1
ATOM 1906 N N . LEU A 1 241 ? 3.812 -0.562 -15.071 1.00 87.38 241 LEU A N 1
ATOM 1907 C CA . LEU A 1 241 ? 5.062 -0.794 -15.790 1.00 87.38 241 LEU A CA 1
ATOM 1908 C C . LEU A 1 241 ? 5.093 -2.184 -16.428 1.00 87.38 241 LEU A C 1
ATOM 1910 O O . LEU A 1 241 ? 5.685 -2.316 -17.501 1.00 87.38 241 LEU A O 1
ATOM 1914 N N . THR A 1 242 ? 4.413 -3.190 -15.856 1.00 83.19 242 THR A N 1
ATOM 1915 C CA . THR A 1 242 ? 4.349 -4.544 -16.445 1.00 83.19 242 THR A CA 1
ATOM 1916 C C . THR A 1 242 ? 3.812 -4.599 -17.874 1.00 83.19 242 THR A C 1
ATOM 1918 O O . THR A 1 242 ? 4.144 -5.504 -18.639 1.00 83.19 242 THR A O 1
ATOM 1921 N N . SER A 1 243 ? 2.993 -3.618 -18.252 1.00 77.31 243 SER A N 1
ATOM 1922 C CA . SER A 1 243 ? 2.386 -3.537 -19.582 1.00 77.31 243 SER A CA 1
ATOM 1923 C C . SER A 1 243 ? 3.264 -2.783 -20.590 1.00 77.31 243 SER A C 1
ATOM 1925 O O . SER A 1 243 ? 2.887 -2.633 -21.749 1.00 77.31 243 SER A O 1
ATOM 1927 N N . THR A 1 244 ? 4.447 -2.322 -20.173 1.00 78.25 244 THR A N 1
ATOM 1928 C CA . THR A 1 244 ? 5.385 -1.557 -21.005 1.00 78.25 244 THR A CA 1
ATOM 1929 C C . THR A 1 244 ? 6.535 -2.427 -21.529 1.00 78.25 244 THR A C 1
ATOM 1931 O O . THR A 1 244 ? 6.834 -3.506 -21.011 1.00 78.25 244 THR A O 1
ATOM 1934 N N . SER A 1 245 ? 7.258 -1.929 -22.538 1.00 72.31 245 SER A N 1
ATOM 1935 C CA . SER A 1 245 ? 8.462 -2.598 -23.068 1.00 72.31 245 SER A CA 1
ATOM 1936 C C . SER A 1 245 ? 9.591 -2.731 -22.033 1.00 72.31 245 SER A C 1
ATOM 1938 O O . SER A 1 245 ? 10.454 -3.603 -22.151 1.00 72.31 245 SER A O 1
ATOM 1940 N N . VAL A 1 246 ? 9.574 -1.894 -20.995 1.00 71.06 246 VAL A N 1
ATOM 1941 C CA . VAL A 1 246 ? 10.549 -1.880 -19.900 1.00 71.06 246 VAL A CA 1
ATOM 1942 C C . VAL A 1 246 ? 10.411 -3.125 -19.028 1.00 71.06 246 VAL A C 1
ATOM 1944 O O . VAL A 1 246 ? 11.418 -3.718 -18.647 1.00 71.06 246 VAL A O 1
ATOM 1947 N N . TYR A 1 247 ? 9.186 -3.597 -18.795 1.00 73.00 247 TYR A N 1
ATOM 1948 C CA . TYR A 1 247 ? 8.964 -4.839 -18.059 1.00 73.00 247 TYR A CA 1
ATOM 1949 C C . TYR A 1 247 ? 9.542 -6.060 -18.760 1.00 73.00 247 TYR A C 1
ATOM 1951 O O . TYR A 1 247 ? 10.153 -6.901 -18.108 1.00 73.00 247 TYR A O 1
ATOM 1959 N N . GLN A 1 248 ? 9.424 -6.141 -20.089 1.00 67.69 248 GLN A N 1
ATOM 1960 C CA . GLN A 1 248 ? 10.026 -7.245 -20.840 1.00 67.69 248 GLN A CA 1
ATOM 1961 C C . GLN A 1 248 ? 11.550 -7.260 -20.684 1.00 67.69 248 GLN A C 1
ATOM 1963 O O . GLN A 1 248 ? 12.128 -8.324 -20.471 1.00 67.69 248 GLN A O 1
ATOM 1968 N N . LYS A 1 249 ? 12.198 -6.084 -20.679 1.00 66.00 249 LYS A N 1
ATOM 1969 C CA . LYS A 1 249 ? 13.640 -5.976 -20.397 1.00 66.00 249 LYS A CA 1
ATOM 1970 C C . LYS A 1 249 ? 13.977 -6.492 -18.996 1.00 66.00 249 LYS A C 1
ATOM 1972 O O . LYS A 1 249 ? 14.931 -7.256 -18.859 1.00 66.00 249 LYS A O 1
ATOM 1977 N N . PHE A 1 250 ? 13.172 -6.150 -17.987 1.00 63.62 250 PHE A N 1
ATOM 1978 C CA . PHE A 1 250 ? 13.377 -6.621 -16.613 1.00 63.62 250 PHE A CA 1
ATOM 1979 C C . PHE A 1 250 ? 13.110 -8.119 -16.425 1.00 63.62 250 PHE A C 1
ATOM 1981 O O . PHE A 1 250 ? 13.859 -8.787 -15.715 1.00 63.62 250 PHE A O 1
ATOM 1988 N N . LYS A 1 251 ? 12.110 -8.675 -17.118 1.00 63.06 251 LYS A N 1
ATOM 1989 C CA . LYS A 1 251 ? 11.854 -10.121 -17.149 1.00 63.06 251 LYS A CA 1
ATOM 1990 C C . LYS A 1 251 ? 13.041 -10.885 -17.744 1.00 63.06 251 LYS A C 1
ATOM 1992 O O . LYS A 1 251 ? 13.385 -11.958 -17.265 1.00 63.06 251 LYS A O 1
ATOM 1997 N N . THR A 1 252 ? 13.695 -10.329 -18.767 1.00 57.38 252 THR A N 1
ATOM 1998 C CA . THR A 1 252 ? 14.882 -10.946 -19.384 1.00 57.38 252 THR A CA 1
ATOM 1999 C C . THR A 1 252 ? 16.180 -10.738 -18.601 1.00 57.38 252 THR A C 1
ATOM 2001 O O . THR A 1 252 ? 17.139 -11.471 -18.825 1.00 57.38 252 THR A O 1
ATOM 2004 N N . SER A 1 253 ? 16.243 -9.772 -17.677 1.00 57.25 253 SER A N 1
ATOM 2005 C CA . SER A 1 253 ? 17.477 -9.397 -16.969 1.00 57.25 253 SER A CA 1
ATOM 2006 C C . SER A 1 253 ? 17.774 -10.232 -15.711 1.00 57.25 253 SER A C 1
ATOM 2008 O O . SER A 1 253 ? 18.438 -9.744 -14.800 1.00 57.25 253 SER A O 1
ATOM 2010 N N . GLY A 1 254 ? 17.307 -11.484 -15.648 1.00 60.81 254 GLY A N 1
ATOM 2011 C CA . GLY A 1 254 ? 17.667 -12.441 -14.589 1.00 60.81 254 GLY A CA 1
ATOM 2012 C C . GLY A 1 254 ? 16.969 -12.241 -13.238 1.00 60.81 254 GLY A C 1
ATOM 2013 O O . GLY A 1 254 ? 17.456 -12.742 -12.225 1.00 60.81 254 GLY A O 1
ATOM 2014 N N . LEU A 1 255 ? 15.854 -11.503 -13.200 1.00 72.50 255 LEU A N 1
ATOM 2015 C CA . LEU A 1 255 ? 14.994 -11.406 -12.020 1.00 72.50 255 LEU A CA 1
ATOM 2016 C C . LEU A 1 255 ? 13.947 -12.530 -12.065 1.00 72.50 255 LEU A C 1
ATOM 2018 O O . LEU A 1 255 ? 12.869 -12.355 -12.626 1.00 72.50 255 LEU A O 1
ATOM 2022 N N . ASP A 1 256 ? 14.281 -13.687 -11.492 1.00 71.00 256 ASP A N 1
ATOM 2023 C CA . ASP A 1 256 ? 13.425 -14.888 -11.545 1.00 71.00 256 ASP A CA 1
ATOM 2024 C C . ASP A 1 256 ? 12.232 -14.830 -10.573 1.00 71.00 256 ASP A C 1
ATOM 2026 O O . ASP A 1 256 ? 11.242 -15.538 -10.746 1.00 71.00 256 ASP A O 1
ATOM 2030 N N . SER A 1 257 ? 12.325 -14.003 -9.529 1.00 80.75 257 SER A N 1
ATOM 2031 C CA . SER A 1 257 ? 11.262 -13.782 -8.548 1.00 80.75 257 SER A CA 1
ATOM 2032 C C . SER A 1 257 ? 11.434 -12.425 -7.872 1.00 80.75 257 SER A C 1
ATOM 2034 O O . SER A 1 257 ? 12.555 -12.007 -7.572 1.00 80.75 257 SER A O 1
ATOM 2036 N N . TYR A 1 258 ? 10.320 -11.746 -7.618 1.00 82.69 258 TYR A N 1
ATOM 2037 C CA . TYR A 1 258 ? 10.274 -10.451 -6.960 1.00 82.69 258 TYR A CA 1
ATOM 2038 C C . TYR A 1 258 ? 9.096 -10.374 -5.985 1.00 82.69 258 TYR A C 1
ATOM 2040 O O . TYR A 1 258 ? 7.930 -10.375 -6.383 1.00 82.69 258 TYR A O 1
ATOM 2048 N N . SER A 1 259 ? 9.416 -10.287 -4.694 1.00 83.12 259 SER A N 1
ATOM 2049 C CA . SER A 1 259 ? 8.469 -9.958 -3.625 1.00 83.12 259 SER A CA 1
ATOM 2050 C C . SER A 1 259 ? 8.494 -8.444 -3.408 1.00 83.12 259 SER A C 1
ATOM 2052 O O . SER A 1 259 ? 9.152 -7.953 -2.494 1.00 83.12 259 SER A O 1
ATOM 2054 N N . GLY A 1 260 ? 7.877 -7.721 -4.342 1.00 84.38 260 GLY A N 1
ATOM 2055 C CA . GLY A 1 260 ? 7.891 -6.260 -4.418 1.00 84.38 260 GLY A CA 1
ATOM 2056 C C . GLY A 1 260 ? 6.779 -5.570 -3.641 1.00 84.38 260 GLY A C 1
ATOM 2057 O O . GLY A 1 260 ? 6.211 -6.124 -2.694 1.00 84.38 260 GLY A O 1
ATOM 2058 N N . ASN A 1 261 ? 6.424 -4.365 -4.089 1.00 94.06 261 ASN A N 1
ATOM 2059 C CA . ASN A 1 261 ? 5.410 -3.550 -3.431 1.00 94.06 261 ASN A CA 1
ATOM 2060 C C . ASN A 1 261 ? 4.018 -4.191 -3.467 1.00 94.06 261 ASN A C 1
ATOM 2062 O O . ASN A 1 261 ? 3.244 -3.979 -2.543 1.00 94.06 261 ASN A O 1
ATOM 2066 N N . ILE A 1 262 ? 3.710 -5.030 -4.463 1.00 95.06 262 ILE A N 1
ATOM 2067 C CA . ILE A 1 262 ? 2.443 -5.785 -4.499 1.00 95.06 262 ILE A CA 1
ATOM 2068 C C . ILE A 1 262 ? 2.316 -6.725 -3.285 1.00 95.06 262 ILE A C 1
ATOM 2070 O O . ILE A 1 262 ? 1.242 -6.816 -2.692 1.00 95.06 262 ILE A O 1
ATOM 2074 N N . SER A 1 263 ? 3.403 -7.398 -2.883 1.00 92.44 263 SER A N 1
ATOM 2075 C CA . SER A 1 263 ? 3.387 -8.257 -1.689 1.00 92.44 263 SER A CA 1
ATOM 2076 C C . SER A 1 263 ? 3.295 -7.420 -0.415 1.00 92.44 263 SER A C 1
ATOM 2078 O O . SER A 1 263 ? 2.488 -7.737 0.455 1.00 92.44 263 SER A O 1
ATOM 2080 N N . GLY A 1 264 ? 4.066 -6.330 -0.320 1.00 94.19 264 GLY A N 1
ATOM 2081 C CA . GLY A 1 264 ? 3.999 -5.419 0.827 1.00 94.19 264 GLY A CA 1
ATOM 2082 C C . GLY A 1 264 ? 2.611 -4.801 1.008 1.00 94.19 264 GLY A C 1
ATOM 2083 O O . GLY A 1 264 ? 2.082 -4.787 2.113 1.00 94.19 264 GLY A O 1
ATOM 2084 N N . MET A 1 265 ? 1.954 -4.415 -0.087 1.00 97.88 265 MET A N 1
ATOM 2085 C CA . MET A 1 265 ? 0.570 -3.939 -0.084 1.00 97.88 265 MET A CA 1
ATOM 2086 C C . MET A 1 265 ? -0.379 -4.982 0.520 1.00 97.88 265 MET A C 1
ATOM 2088 O O . MET A 1 265 ? -1.172 -4.642 1.394 1.00 97.88 265 MET A O 1
ATOM 2092 N N . SER A 1 266 ? -0.272 -6.255 0.115 1.00 97.00 266 SER A N 1
ATOM 2093 C CA . SER A 1 266 ? -1.095 -7.323 0.699 1.00 97.00 266 SER A CA 1
ATOM 2094 C C . SER A 1 266 ? -0.775 -7.600 2.172 1.00 97.00 266 SER A C 1
ATOM 2096 O O . SER A 1 266 ? -1.691 -7.844 2.953 1.00 97.00 266 SER A O 1
ATOM 2098 N N . ASP A 1 267 ? 0.490 -7.503 2.589 1.00 95.31 267 ASP A N 1
ATOM 2099 C CA . ASP A 1 267 ? 0.854 -7.640 4.005 1.00 95.31 267 ASP A CA 1
ATOM 2100 C C . ASP A 1 267 ? 0.179 -6.548 4.844 1.00 95.31 267 ASP A C 1
ATOM 2102 O O . ASP A 1 267 ? -0.387 -6.829 5.899 1.00 95.31 267 ASP A O 1
ATOM 2106 N N . PHE A 1 268 ? 0.185 -5.304 4.361 1.00 97.69 268 PHE A N 1
ATOM 2107 C CA . PHE A 1 268 ? -0.447 -4.195 5.068 1.00 97.69 268 PHE A CA 1
ATOM 2108 C C . PHE A 1 268 ? -1.972 -4.262 5.050 1.00 97.69 268 PHE A C 1
ATOM 2110 O O . PHE A 1 268 ? -2.578 -3.927 6.064 1.00 97.69 268 PHE A O 1
ATOM 2117 N N . MET A 1 269 ? -2.608 -4.784 3.995 1.00 98.56 269 MET A N 1
ATOM 2118 C CA . MET A 1 269 ? -4.036 -5.128 4.061 1.00 98.56 269 MET A CA 1
ATOM 2119 C C . MET A 1 269 ? -4.305 -6.084 5.236 1.00 98.56 269 MET A C 1
ATOM 2121 O O . MET A 1 269 ? -5.163 -5.812 6.075 1.00 98.56 269 MET A O 1
ATOM 2125 N N . LEU A 1 270 ? -3.526 -7.163 5.364 1.00 98.12 270 LEU A N 1
ATOM 2126 C CA . LEU A 1 270 ? -3.664 -8.095 6.486 1.00 98.12 270 LEU A CA 1
ATOM 2127 C C . LEU A 1 270 ? -3.449 -7.396 7.840 1.00 98.12 270 LEU A C 1
ATOM 2129 O O . LEU A 1 270 ? -4.269 -7.548 8.746 1.00 98.12 270 LEU A O 1
ATOM 2133 N N . TYR A 1 271 ? -2.385 -6.602 7.982 1.00 97.81 271 TYR A N 1
ATOM 2134 C CA . TYR A 1 271 ? -2.084 -5.915 9.241 1.00 97.81 271 TYR A CA 1
ATOM 2135 C C . TYR A 1 271 ? -3.159 -4.903 9.633 1.00 97.81 271 TYR A C 1
ATOM 2137 O O . TYR A 1 271 ? -3.489 -4.819 10.810 1.00 97.81 271 TYR A O 1
ATOM 2145 N N . ILE A 1 272 ? -3.749 -4.176 8.683 1.00 98.38 272 ILE A N 1
ATOM 2146 C CA . ILE A 1 272 ? -4.836 -3.231 8.967 1.00 98.38 272 ILE A CA 1
ATOM 2147 C C . ILE A 1 272 ? -6.079 -3.962 9.499 1.00 98.38 272 ILE A C 1
ATOM 2149 O O . ILE A 1 272 ? -6.641 -3.531 10.506 1.00 98.38 272 ILE A O 1
ATOM 2153 N N . LEU A 1 273 ? -6.473 -5.099 8.911 1.00 98.56 273 LEU A N 1
ATOM 2154 C CA . LEU A 1 273 ? -7.600 -5.894 9.429 1.00 98.56 273 LEU A CA 1
ATOM 2155 C C . LEU A 1 273 ? -7.313 -6.457 10.818 1.00 98.56 273 LEU A C 1
ATOM 2157 O O . LEU A 1 273 ? -8.151 -6.366 11.715 1.00 98.56 273 LEU A O 1
ATOM 2161 N N . CYS A 1 274 ? -6.109 -6.996 11.022 1.00 98.25 274 CYS A N 1
ATOM 2162 C CA . CYS A 1 274 ? -5.676 -7.450 12.338 1.00 98.25 274 CYS A CA 1
ATOM 2163 C C . CYS A 1 274 ? -5.676 -6.296 13.350 1.00 98.25 274 CYS A C 1
ATOM 2165 O O . CYS A 1 274 ? -6.128 -6.472 14.477 1.00 98.25 274 CYS A O 1
ATOM 2167 N N . TYR A 1 275 ? -5.246 -5.098 12.959 1.00 98.31 275 TYR A N 1
ATOM 2168 C CA . TYR A 1 275 ? -5.291 -3.933 13.832 1.00 98.31 275 TYR A CA 1
ATOM 2169 C C . TYR A 1 275 ? -6.730 -3.575 14.215 1.00 98.31 275 TYR A C 1
ATOM 2171 O O . TYR A 1 275 ? -7.010 -3.385 15.396 1.00 98.31 275 TYR A O 1
ATOM 2179 N N . PHE A 1 276 ? -7.662 -3.517 13.256 1.00 98.50 276 PHE A N 1
ATOM 2180 C CA . PHE A 1 276 ? -9.071 -3.224 13.545 1.00 98.50 276 PHE A CA 1
ATOM 2181 C C . PHE A 1 276 ? -9.693 -4.266 14.471 1.00 98.50 276 PHE A C 1
ATOM 2183 O O . PHE A 1 276 ? -10.327 -3.898 15.460 1.00 98.50 276 PHE A O 1
ATOM 2190 N N . LYS A 1 277 ? -9.423 -5.550 14.225 1.00 98.50 277 LYS A N 1
ATOM 2191 C CA . LYS A 1 277 ? -9.860 -6.650 15.085 1.00 98.50 277 LYS A CA 1
ATOM 2192 C C . LYS A 1 277 ? -9.308 -6.530 16.508 1.00 98.50 277 LYS A C 1
ATOM 2194 O O . LYS A 1 277 ? -10.076 -6.621 17.466 1.00 98.50 277 LYS A O 1
ATOM 2199 N N . ALA A 1 278 ? -8.000 -6.312 16.658 1.00 98.06 278 ALA A N 1
ATOM 2200 C CA . ALA A 1 278 ? -7.357 -6.135 17.962 1.00 98.06 278 ALA A CA 1
ATOM 2201 C C . ALA A 1 278 ? -7.905 -4.896 18.683 1.00 98.06 278 ALA A C 1
ATOM 2203 O O . ALA A 1 278 ? -8.264 -4.962 19.858 1.00 98.06 278 ALA A O 1
ATOM 2204 N N . ALA A 1 279 ? -8.061 -3.780 17.965 1.00 98.00 279 ALA A N 1
ATOM 2205 C CA . ALA A 1 279 ? -8.638 -2.560 18.507 1.00 98.00 279 ALA A CA 1
ATOM 2206 C C . ALA A 1 279 ? -10.071 -2.789 19.005 1.00 98.00 279 ALA A C 1
ATOM 2208 O O . ALA A 1 279 ? -10.403 -2.397 20.121 1.00 98.00 279 ALA A O 1
ATOM 2209 N N . ARG A 1 280 ? -10.910 -3.477 18.225 1.00 97.94 280 ARG A N 1
ATOM 2210 C CA . ARG A 1 280 ? -12.286 -3.806 18.612 1.00 97.94 280 ARG A CA 1
ATOM 2211 C C . ARG A 1 280 ? -12.343 -4.701 19.848 1.00 97.94 280 ARG A C 1
ATOM 2213 O O . ARG A 1 280 ? -13.194 -4.495 20.709 1.00 97.94 280 ARG A O 1
ATOM 2220 N N . ALA A 1 281 ? -11.460 -5.695 19.928 1.00 97.56 281 ALA A N 1
ATOM 2221 C CA . ALA A 1 281 ? -11.462 -6.689 20.997 1.00 97.56 281 ALA A CA 1
ATOM 2222 C C . ALA A 1 281 ? -10.845 -6.179 22.311 1.00 97.56 281 ALA A C 1
ATOM 2224 O O . ALA A 1 281 ? -11.314 -6.549 23.389 1.00 97.56 281 ALA A O 1
ATOM 2225 N N . HIS A 1 282 ? -9.799 -5.351 22.234 1.00 97.69 282 HIS A N 1
ATOM 2226 C CA . HIS A 1 282 ? -8.935 -5.041 23.381 1.00 97.69 282 HIS A CA 1
ATOM 2227 C C . HIS A 1 282 ? -8.734 -3.538 23.630 1.00 97.69 282 HIS A C 1
ATOM 2229 O O . HIS A 1 282 ? -8.397 -3.150 24.748 1.00 97.69 282 HIS A O 1
ATOM 2235 N N . TYR A 1 283 ? -9.009 -2.675 22.643 1.00 97.44 283 TYR A N 1
ATOM 2236 C CA . TYR A 1 283 ? -8.796 -1.223 22.728 1.00 97.44 283 TYR A CA 1
ATOM 2237 C C . TYR A 1 283 ? -10.035 -0.431 22.264 1.00 97.44 283 TYR A C 1
ATOM 2239 O O . TYR A 1 283 ? -9.972 0.311 21.278 1.00 97.44 283 TYR A O 1
ATOM 2247 N N . PRO A 1 284 ? -11.176 -0.535 22.971 1.00 96.31 284 PRO A N 1
ATOM 2248 C CA . PRO A 1 284 ? -12.460 -0.009 22.502 1.00 96.31 284 PRO A CA 1
ATOM 2249 C C . PRO A 1 284 ? -12.459 1.503 22.235 1.00 96.31 284 PRO A C 1
ATOM 2251 O O . PRO A 1 284 ? -13.119 1.946 21.301 1.00 96.31 284 PRO A O 1
ATOM 2254 N N . SER A 1 285 ? -11.683 2.297 22.983 1.00 96.50 285 SER A N 1
ATOM 2255 C CA . SER A 1 285 ? -11.522 3.734 22.709 1.00 96.50 285 SER A CA 1
ATOM 2256 C C . SER A 1 285 ? -10.831 3.995 21.367 1.00 96.50 285 SER A C 1
ATOM 2258 O O . SER A 1 285 ? -11.256 4.861 20.608 1.00 96.50 285 SER A O 1
ATOM 2260 N N . THR A 1 286 ? -9.802 3.208 21.039 1.00 96.56 286 THR A N 1
ATOM 2261 C CA . THR A 1 286 ? -9.126 3.272 19.737 1.00 96.56 286 THR A CA 1
ATOM 2262 C C . THR A 1 286 ? -10.088 2.905 18.614 1.00 96.56 286 THR A C 1
ATOM 2264 O O . THR A 1 286 ? -10.174 3.632 17.625 1.00 96.56 286 THR A O 1
ATOM 2267 N N . TYR A 1 287 ? -10.845 1.818 18.780 1.00 97.94 287 TYR A N 1
ATOM 2268 C CA . TYR A 1 287 ? -11.814 1.384 17.778 1.00 97.94 287 TYR A CA 1
ATOM 2269 C C . TYR A 1 287 ? -12.929 2.415 17.564 1.00 97.94 287 TYR A C 1
ATOM 2271 O O . TYR A 1 287 ? -13.222 2.775 16.428 1.00 97.94 287 TYR A O 1
ATOM 2279 N N . GLN A 1 288 ? -13.490 2.967 18.644 1.00 96.94 288 GLN A N 1
ATOM 2280 C CA . GLN A 1 288 ? -14.514 4.010 18.568 1.00 96.94 288 GLN A CA 1
ATOM 2281 C C . GLN A 1 288 ? -13.990 5.278 17.878 1.00 96.94 288 GLN A C 1
ATOM 2283 O O . GLN A 1 288 ? -14.686 5.861 17.048 1.00 96.94 288 GLN A O 1
ATOM 2288 N N . ASN A 1 289 ? -12.749 5.686 18.164 1.00 95.50 289 ASN A N 1
ATOM 2289 C CA . ASN A 1 289 ? -12.124 6.816 17.478 1.00 95.50 289 ASN A CA 1
ATOM 2290 C C . ASN A 1 289 ? -11.997 6.557 15.971 1.00 95.50 289 ASN A C 1
ATOM 2292 O O . ASN A 1 289 ? -12.267 7.454 15.178 1.00 95.50 289 ASN A O 1
ATOM 2296 N N . ILE A 1 290 ? -11.611 5.344 15.561 1.00 96.50 290 ILE A N 1
ATOM 2297 C CA . ILE A 1 290 ? -11.541 4.959 14.141 1.00 96.50 290 ILE A CA 1
ATOM 2298 C C . ILE A 1 290 ? -12.928 4.999 13.501 1.00 96.50 290 ILE A C 1
ATOM 2300 O O . ILE A 1 290 ? -13.086 5.613 12.449 1.00 96.50 290 ILE A O 1
ATOM 2304 N N . GLN A 1 291 ? -13.933 4.417 14.156 1.00 96.88 291 GLN A N 1
ATOM 2305 C CA . GLN A 1 291 ? -15.311 4.383 13.665 1.00 96.88 291 GLN A CA 1
ATOM 2306 C C . GLN A 1 291 ? -15.890 5.790 13.435 1.00 96.88 291 GLN A C 1
ATOM 2308 O O . GLN A 1 291 ? -16.647 6.003 12.491 1.00 96.88 291 GLN A O 1
ATOM 2313 N N . ASN A 1 292 ? -15.495 6.759 14.264 1.00 96.00 292 ASN A N 1
ATOM 2314 C CA . ASN A 1 292 ? -15.924 8.154 14.157 1.00 96.00 292 ASN A CA 1
ATOM 2315 C C . ASN A 1 292 ? -15.069 9.004 13.190 1.00 96.00 292 ASN A C 1
ATOM 2317 O O . ASN A 1 292 ? -15.376 10.175 12.984 1.00 96.00 292 ASN A O 1
ATOM 2321 N N . SER A 1 293 ? -13.992 8.455 12.613 1.00 95.81 293 SER A N 1
ATOM 2322 C CA . SER A 1 293 ? -13.082 9.182 11.713 1.00 95.81 293 SER A CA 1
ATOM 2323 C C . SER A 1 293 ? -13.524 9.028 10.248 1.00 95.81 293 SER A C 1
ATOM 2325 O O . SER A 1 293 ? -13.009 8.180 9.515 1.00 95.81 293 SER A O 1
ATOM 2327 N N . HIS A 1 294 ? -14.501 9.817 9.802 1.00 96.25 294 HIS A N 1
ATOM 2328 C CA . HIS A 1 294 ? -15.118 9.659 8.480 1.00 96.25 294 HIS A CA 1
ATOM 2329 C C . HIS A 1 294 ? -14.151 9.889 7.306 1.00 96.25 294 HIS A C 1
ATOM 2331 O O . HIS A 1 294 ? -14.179 9.122 6.341 1.00 96.25 294 HIS A O 1
ATOM 2337 N N . LEU A 1 295 ? -13.276 10.899 7.361 1.00 95.69 295 LEU A N 1
ATOM 2338 C CA . LEU A 1 295 ? -12.292 11.165 6.302 1.00 95.69 295 LEU A CA 1
ATOM 2339 C C . LEU A 1 295 ? -11.206 10.090 6.277 1.00 95.69 295 LEU A C 1
ATOM 2341 O O . LEU A 1 295 ? -10.780 9.673 5.197 1.00 95.69 295 LEU A O 1
ATOM 2345 N N . PHE A 1 296 ? -10.795 9.605 7.451 1.00 96.56 296 PHE A N 1
ATOM 2346 C CA . PHE A 1 296 ? -9.899 8.456 7.557 1.00 96.56 296 PHE A CA 1
ATOM 2347 C C . PHE A 1 296 ? -10.501 7.205 6.907 1.00 96.56 296 PHE A C 1
ATOM 2349 O O . PHE A 1 296 ? -9.878 6.629 6.017 1.00 96.56 296 PHE A O 1
ATOM 2356 N N . LEU A 1 297 ? -11.729 6.820 7.268 1.00 97.75 297 LEU A N 1
ATOM 2357 C CA . LEU A 1 297 ? -12.403 5.655 6.682 1.00 97.75 297 LEU A CA 1
ATOM 2358 C C . LEU A 1 297 ? -12.654 5.827 5.179 1.00 97.75 297 LEU A C 1
ATOM 2360 O O . LEU A 1 297 ? -12.474 4.886 4.407 1.00 97.75 297 LEU A O 1
ATOM 2364 N N . ALA A 1 298 ? -12.969 7.043 4.725 1.00 96.94 298 ALA A N 1
ATOM 2365 C CA . ALA A 1 298 ? -13.054 7.346 3.301 1.00 96.94 298 ALA A CA 1
ATOM 2366 C C . ALA A 1 298 ? -11.701 7.173 2.590 1.00 96.94 298 ALA A C 1
ATOM 2368 O O . ALA A 1 298 ? -11.661 6.794 1.418 1.00 96.94 298 ALA A O 1
ATOM 2369 N N . HIS A 1 299 ? -10.574 7.468 3.244 1.00 97.12 299 HIS A N 1
ATOM 2370 C CA . HIS A 1 299 ? -9.253 7.197 2.679 1.00 97.12 299 HIS A CA 1
ATOM 2371 C C . HIS A 1 299 ? -8.934 5.698 2.666 1.00 97.12 299 HIS A C 1
ATOM 2373 O O . HIS A 1 299 ? -8.527 5.204 1.615 1.00 97.12 299 HIS A O 1
ATOM 2379 N N . ILE A 1 300 ? -9.219 4.967 3.751 1.00 98.31 300 ILE A N 1
ATOM 2380 C CA . ILE A 1 300 ? -9.108 3.499 3.792 1.00 98.31 300 ILE A CA 1
ATOM 2381 C C . ILE A 1 300 ? -9.896 2.865 2.646 1.00 98.31 300 ILE A C 1
ATOM 2383 O O . ILE A 1 300 ? -9.351 2.031 1.935 1.00 98.31 300 ILE A O 1
ATOM 2387 N N . ASN A 1 301 ? -11.132 3.305 2.398 1.00 97.94 301 ASN A N 1
ATOM 2388 C CA . ASN A 1 301 ? -11.949 2.790 1.300 1.00 97.94 301 ASN A CA 1
ATOM 2389 C C . ASN A 1 301 ? -11.288 2.982 -0.073 1.00 97.94 301 ASN A C 1
ATOM 2391 O O . ASN A 1 301 ? -11.290 2.068 -0.891 1.00 97.94 301 ASN A O 1
ATOM 2395 N N . ARG A 1 302 ? -10.696 4.156 -0.327 1.00 97.31 302 ARG A N 1
ATOM 2396 C CA . ARG A 1 302 ? -9.975 4.429 -1.583 1.00 97.31 302 ARG A CA 1
ATOM 2397 C C . ARG A 1 302 ? -8.723 3.554 -1.724 1.00 97.31 302 ARG A C 1
ATOM 2399 O O . ARG A 1 302 ? -8.450 3.059 -2.816 1.00 97.31 302 ARG A O 1
ATOM 2406 N N . LEU A 1 303 ? -7.972 3.379 -0.634 1.00 97.94 303 LEU A N 1
ATOM 2407 C CA . LEU A 1 303 ? -6.796 2.509 -0.604 1.00 97.94 303 LEU A CA 1
ATOM 2408 C C . LEU A 1 303 ? -7.175 1.058 -0.880 1.00 97.94 303 LEU A C 1
ATOM 2410 O O . LEU A 1 303 ? -6.546 0.418 -1.716 1.00 97.94 303 LEU A O 1
ATOM 2414 N N . TRP A 1 304 ? -8.225 0.570 -0.219 1.00 98.56 304 TRP A N 1
ATOM 2415 C CA . TRP A 1 304 ? -8.698 -0.800 -0.364 1.00 98.56 304 TRP A CA 1
ATOM 2416 C C . TRP A 1 304 ? -9.112 -1.100 -1.800 1.00 98.56 304 TRP A C 1
ATOM 2418 O O . TRP A 1 304 ? -8.594 -2.033 -2.405 1.00 98.56 304 TRP A O 1
ATOM 2428 N N . GLU A 1 305 ? -9.952 -0.244 -2.386 1.00 98.19 305 GLU A N 1
ATOM 2429 C CA . GLU A 1 305 ? -10.392 -0.364 -3.779 1.00 98.19 305 GLU A CA 1
ATOM 2430 C C . GLU A 1 305 ? -9.203 -0.382 -4.755 1.00 98.19 305 GLU A C 1
ATOM 2432 O O . GLU A 1 305 ? -9.134 -1.213 -5.664 1.00 98.19 305 GLU A O 1
ATOM 2437 N N . SER A 1 306 ? -8.223 0.502 -4.548 1.00 97.56 306 SER A N 1
ATOM 2438 C CA . SER A 1 306 ? -7.009 0.534 -5.366 1.00 97.56 306 SER A CA 1
ATOM 2439 C C . SER A 1 306 ? -6.170 -0.732 -5.199 1.00 97.56 306 SER A C 1
ATOM 2441 O O . SER A 1 306 ? -5.707 -1.287 -6.195 1.00 97.56 306 SER A O 1
ATOM 2443 N N . ALA A 1 307 ? -5.989 -1.212 -3.970 1.00 98.25 307 ALA A N 1
ATOM 2444 C CA . ALA A 1 307 ? -5.236 -2.427 -3.695 1.00 98.25 307 ALA A CA 1
ATOM 2445 C C . ALA A 1 307 ? -5.894 -3.663 -4.328 1.00 98.25 307 ALA A C 1
ATOM 2447 O O . ALA A 1 307 ? -5.213 -4.479 -4.950 1.00 98.25 307 ALA A O 1
ATOM 2448 N N . GLU A 1 308 ? -7.221 -3.770 -4.260 1.00 98.38 308 GLU A N 1
ATOM 2449 C CA . GLU A 1 308 ? -7.996 -4.844 -4.889 1.00 98.38 308 GLU A CA 1
ATOM 2450 C C . GLU A 1 308 ? -7.897 -4.829 -6.417 1.00 98.38 308 GLU A C 1
ATOM 2452 O O . GLU A 1 308 ? -7.684 -5.871 -7.053 1.00 98.38 308 GLU A O 1
ATOM 2457 N N . ASN A 1 309 ? -8.002 -3.647 -7.024 1.00 96.88 309 ASN A N 1
ATOM 2458 C CA . ASN A 1 309 ? -7.800 -3.489 -8.458 1.00 96.88 309 ASN A CA 1
ATOM 2459 C C . ASN A 1 309 ? -6.373 -3.899 -8.863 1.00 96.88 309 ASN A C 1
ATOM 2461 O O . ASN A 1 309 ? -6.178 -4.641 -9.828 1.00 96.88 309 ASN A O 1
ATOM 2465 N N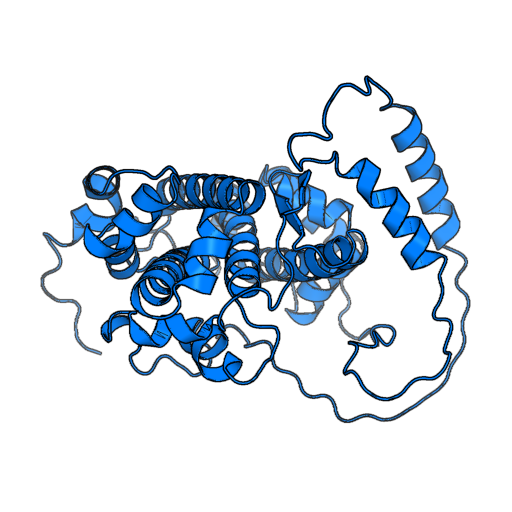 . THR A 1 310 ? -5.376 -3.491 -8.083 1.00 96.50 310 THR A N 1
ATOM 2466 C CA . THR A 1 310 ? -3.969 -3.808 -8.340 1.00 96.50 310 THR A CA 1
ATOM 2467 C C . THR A 1 310 ? -3.658 -5.282 -8.171 1.00 96.50 310 THR A C 1
ATOM 2469 O O . THR A 1 310 ? -2.990 -5.841 -9.036 1.00 96.50 310 THR A O 1
ATOM 2472 N N . LEU A 1 311 ? -4.200 -5.958 -7.156 1.00 96.88 311 LEU A N 1
ATOM 2473 C CA . LEU A 1 311 ? -4.115 -7.418 -7.038 1.00 96.88 311 LEU A CA 1
ATOM 2474 C C . LEU A 1 311 ? -4.769 -8.110 -8.242 1.00 96.88 311 LEU A C 1
ATOM 2476 O O . LEU A 1 311 ? -4.180 -9.004 -8.849 1.00 96.88 311 LEU A O 1
ATOM 2480 N N . SER A 1 312 ? -5.955 -7.658 -8.655 1.00 95.38 312 SER A N 1
ATOM 2481 C CA . SER A 1 312 ? -6.654 -8.228 -9.815 1.00 95.38 312 SER A CA 1
ATOM 2482 C C . SER A 1 312 ? -5.822 -8.119 -11.101 1.00 95.38 312 SER A C 1
ATOM 2484 O O . SER A 1 312 ? -5.728 -9.080 -11.868 1.00 95.38 312 SER A O 1
ATOM 2486 N N . ILE A 1 313 ? -5.163 -6.978 -11.322 1.00 93.50 313 ILE A N 1
ATOM 2487 C CA . ILE A 1 313 ? -4.269 -6.759 -12.469 1.00 93.50 313 ILE A CA 1
ATOM 2488 C C . ILE A 1 313 ? -2.963 -7.546 -12.318 1.00 93.50 313 ILE A C 1
ATOM 2490 O O . ILE A 1 313 ? -2.472 -8.108 -13.299 1.00 93.50 313 ILE A O 1
ATOM 2494 N N . ALA A 1 314 ? -2.391 -7.591 -11.114 1.00 93.31 314 ALA A N 1
ATOM 2495 C CA . ALA A 1 314 ? -1.106 -8.220 -10.831 1.00 93.31 314 ALA A CA 1
ATOM 2496 C C . ALA A 1 314 ? -1.119 -9.729 -11.070 1.00 93.31 314 ALA A C 1
ATOM 2498 O O . ALA A 1 314 ? -0.082 -10.282 -11.440 1.00 93.31 314 ALA A O 1
ATOM 2499 N N . TYR A 1 315 ? -2.268 -10.393 -10.890 1.00 93.19 315 TYR A N 1
ATOM 2500 C CA . TYR A 1 315 ? -2.387 -11.848 -10.989 1.00 93.19 315 TYR A CA 1
ATOM 2501 C C . TYR A 1 315 ? -1.720 -12.427 -12.246 1.00 93.19 315 TYR A C 1
ATOM 2503 O O . TYR A 1 315 ? -0.886 -13.322 -12.129 1.00 93.19 315 TYR A O 1
ATOM 2511 N N . LYS A 1 316 ? -1.972 -11.857 -13.435 1.00 90.88 316 LYS A N 1
ATOM 2512 C CA . LYS A 1 316 ? -1.384 -12.327 -14.711 1.00 90.88 316 LYS A CA 1
ATOM 2513 C C . LYS A 1 316 ? 0.146 -12.214 -14.805 1.00 90.88 316 LYS A C 1
ATOM 2515 O O . LYS A 1 316 ? 0.740 -12.726 -15.747 1.00 90.88 316 LYS A O 1
ATOM 2520 N N . PHE A 1 317 ? 0.783 -11.533 -13.856 1.00 89.56 317 PHE A N 1
ATOM 2521 C CA . PHE A 1 317 ? 2.233 -11.347 -13.776 1.00 89.56 317 PHE A CA 1
ATOM 2522 C C . PHE A 1 317 ? 2.857 -12.048 -12.567 1.00 89.56 317 PHE A C 1
ATOM 2524 O O . PHE A 1 317 ? 4.056 -11.899 -12.307 1.00 89.56 317 PHE A O 1
ATOM 2531 N N . THR A 1 318 ? 2.064 -12.812 -11.823 1.00 90.69 318 THR A N 1
ATOM 2532 C CA . THR A 1 318 ? 2.558 -13.642 -10.727 1.00 90.69 318 THR A CA 1
ATOM 2533 C C . THR A 1 318 ? 3.357 -14.836 -11.239 1.00 90.69 318 THR A C 1
ATOM 2535 O O . THR A 1 318 ? 3.242 -15.236 -12.402 1.00 90.69 318 THR A O 1
ATOM 2538 N N . LEU A 1 319 ? 4.147 -15.449 -10.355 1.00 88.69 319 LEU A N 1
ATOM 2539 C CA . LEU A 1 319 ? 4.892 -16.672 -10.670 1.00 88.69 319 LEU A CA 1
ATOM 2540 C C . LEU A 1 319 ? 3.982 -17.809 -11.175 1.00 88.69 319 LEU A C 1
ATOM 2542 O O . LEU A 1 319 ? 4.381 -18.547 -12.074 1.00 88.69 319 LEU A O 1
ATOM 2546 N N . SER A 1 320 ? 2.746 -17.936 -10.667 1.00 86.44 320 SER A N 1
ATOM 2547 C CA . SER A 1 320 ? 1.808 -18.984 -11.109 1.00 86.44 320 SER A CA 1
ATOM 2548 C C . SER A 1 320 ? 1.296 -18.794 -12.539 1.00 86.44 320 SER A C 1
ATOM 2550 O O . SER A 1 320 ? 0.819 -19.760 -13.141 1.00 86.44 320 SER A O 1
ATOM 2552 N N . GLU A 1 321 ? 1.406 -17.578 -13.078 1.00 89.00 321 GLU A N 1
ATOM 2553 C CA . GLU A 1 321 ? 1.056 -17.217 -14.458 1.00 89.00 321 GLU A CA 1
ATOM 2554 C C . GLU A 1 321 ? 2.298 -17.022 -15.350 1.00 89.00 321 GLU A C 1
ATOM 2556 O O . GLU A 1 321 ? 2.200 -16.514 -16.465 1.00 89.00 321 GLU A O 1
ATOM 2561 N N . GLY A 1 322 ? 3.488 -17.421 -14.882 1.00 84.88 322 GLY A N 1
ATOM 2562 C CA . GLY A 1 322 ? 4.735 -17.292 -15.644 1.00 84.88 322 GLY A CA 1
ATOM 2563 C C . GLY A 1 322 ? 5.295 -15.865 -15.710 1.00 84.88 322 GLY A C 1
ATOM 2564 O O . GLY A 1 322 ? 6.071 -15.540 -16.621 1.00 84.88 322 GLY A O 1
ATOM 2565 N N . GLY A 1 323 ? 4.887 -14.997 -14.782 1.00 87.19 323 GLY A N 1
ATOM 2566 C CA . GLY A 1 323 ? 5.525 -13.710 -14.523 1.00 87.19 323 GLY A CA 1
ATOM 2567 C C . GLY A 1 323 ? 6.616 -13.808 -13.451 1.00 87.19 323 GLY A C 1
ATOM 2568 O O . GLY A 1 323 ? 7.220 -14.863 -13.287 1.00 87.19 323 GLY A O 1
ATOM 2569 N N . ILE A 1 324 ? 6.887 -12.701 -12.754 1.00 86.06 324 ILE A N 1
ATOM 2570 C CA . ILE A 1 324 ? 7.987 -12.589 -11.772 1.00 86.06 324 ILE A CA 1
ATOM 2571 C C . ILE A 1 324 ? 7.504 -12.301 -10.348 1.00 86.06 324 ILE A C 1
ATOM 2573 O O . ILE A 1 324 ? 8.281 -12.419 -9.407 1.00 86.06 324 ILE A O 1
ATOM 2577 N N . TYR A 1 325 ? 6.249 -11.883 -10.167 1.00 88.94 325 TYR A N 1
ATOM 2578 C CA . TYR A 1 325 ? 5.796 -11.415 -8.862 1.00 88.94 325 TYR A CA 1
ATOM 2579 C C . TYR A 1 325 ? 5.439 -12.580 -7.950 1.00 88.94 325 TYR A C 1
ATOM 2581 O O . TYR A 1 325 ? 4.603 -13.427 -8.281 1.00 88.94 325 TYR A O 1
ATOM 2589 N N . TYR A 1 326 ? 6.043 -12.591 -6.770 1.00 89.44 326 TYR A N 1
ATOM 2590 C CA . TYR A 1 326 ? 5.595 -13.432 -5.678 1.00 89.44 326 TYR A CA 1
ATOM 2591 C C . TYR A 1 326 ? 4.509 -12.689 -4.897 1.00 89.44 326 TYR A C 1
ATOM 2593 O O . TYR A 1 326 ? 4.756 -11.617 -4.351 1.00 89.44 326 TYR A O 1
ATOM 2601 N N . VAL A 1 327 ? 3.306 -13.263 -4.863 1.00 89.94 327 VAL A N 1
ATOM 2602 C CA . VAL A 1 327 ? 2.185 -12.795 -4.041 1.00 89.94 327 VAL A CA 1
ATOM 2603 C C . VAL A 1 327 ? 1.707 -13.984 -3.223 1.00 89.94 327 VAL A C 1
ATOM 2605 O O . VAL A 1 327 ? 1.358 -15.026 -3.784 1.00 89.94 327 VAL A O 1
ATOM 2608 N N . ASN A 1 328 ? 1.718 -13.851 -1.899 1.00 89.62 328 ASN A N 1
ATOM 2609 C CA . ASN A 1 328 ? 1.355 -14.949 -1.016 1.00 89.62 328 ASN A CA 1
ATOM 2610 C C . ASN A 1 328 ? -0.170 -15.156 -1.014 1.00 89.62 328 ASN A C 1
ATOM 2612 O O . ASN A 1 328 ? -0.909 -14.443 -0.340 1.0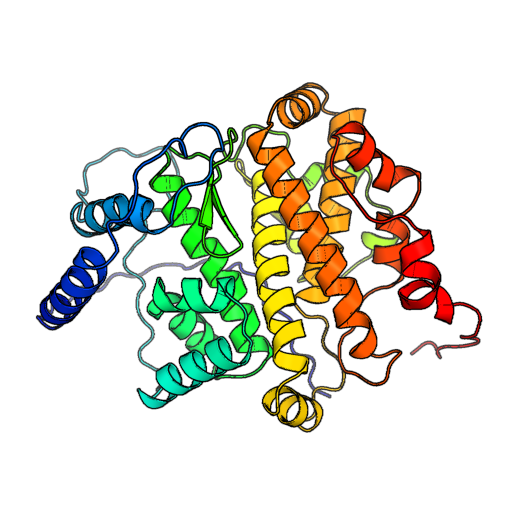0 89.62 328 ASN A O 1
ATOM 2616 N N . SER A 1 329 ? -0.650 -16.166 -1.742 1.00 91.31 329 SER A N 1
ATOM 2617 C CA . SER A 1 329 ? -2.081 -16.500 -1.813 1.00 91.31 329 SER A CA 1
ATOM 2618 C C . SER A 1 329 ? -2.701 -16.821 -0.450 1.00 91.31 329 SER A C 1
ATOM 2620 O O . SER A 1 329 ? -3.896 -16.601 -0.272 1.00 91.31 329 SER A O 1
ATOM 2622 N N . GLN A 1 330 ? -1.913 -17.288 0.528 1.00 92.06 330 GLN A N 1
ATOM 2623 C CA . GLN A 1 330 ? -2.405 -17.513 1.888 1.00 92.06 330 GLN A CA 1
ATOM 2624 C C . GLN A 1 330 ? -2.717 -16.197 2.606 1.00 92.06 330 GLN A C 1
ATOM 2626 O O . GLN A 1 330 ? -3.682 -16.160 3.361 1.00 92.06 330 GLN A O 1
ATOM 2631 N N . VAL A 1 331 ? -1.946 -15.131 2.354 1.00 94.19 331 VAL A N 1
ATOM 2632 C CA . VAL A 1 331 ? -2.231 -13.783 2.882 1.00 94.19 331 VAL A CA 1
ATOM 2633 C C . VAL A 1 331 ? -3.543 -13.274 2.295 1.00 94.19 331 VAL A C 1
ATOM 2635 O O . VAL A 1 331 ? -4.420 -12.862 3.045 1.00 94.19 331 VAL A O 1
ATOM 2638 N N . ILE A 1 332 ? -3.730 -13.402 0.976 1.00 96.00 332 ILE A N 1
ATOM 2639 C CA . ILE A 1 332 ? -4.989 -13.016 0.318 1.00 96.00 332 ILE A CA 1
ATOM 2640 C C . ILE A 1 332 ? -6.167 -13.823 0.880 1.00 96.00 332 ILE A C 1
ATOM 2642 O O . ILE A 1 332 ? -7.199 -13.256 1.220 1.00 96.00 332 ILE A O 1
ATOM 2646 N N . ALA A 1 333 ? -6.015 -15.138 1.050 1.00 95.00 333 ALA A N 1
ATOM 2647 C CA . ALA A 1 333 ? -7.067 -15.978 1.623 1.00 95.00 333 ALA A CA 1
ATOM 2648 C C . ALA A 1 333 ? -7.427 -15.572 3.060 1.00 95.00 333 ALA A C 1
ATOM 2650 O O . ALA A 1 333 ? -8.596 -15.632 3.431 1.00 95.00 333 ALA A O 1
ATOM 2651 N N . GLU A 1 334 ? -6.441 -15.147 3.852 1.00 96.12 334 GLU A N 1
ATOM 2652 C CA . GLU A 1 334 ? -6.672 -14.677 5.216 1.00 96.12 334 GLU A CA 1
ATOM 2653 C C . GLU A 1 334 ? -7.404 -13.332 5.247 1.00 96.12 334 GLU A C 1
ATOM 2655 O O . GLU A 1 334 ? -8.373 -13.195 5.992 1.00 96.12 334 GLU A O 1
ATOM 2660 N N . ILE A 1 335 ? -6.989 -12.368 4.414 1.00 97.81 335 ILE A N 1
ATOM 2661 C CA . ILE A 1 335 ? -7.632 -11.048 4.289 1.00 97.81 335 ILE A CA 1
ATOM 2662 C C . ILE A 1 335 ? -9.134 -11.203 4.038 1.00 97.81 335 ILE A C 1
ATOM 2664 O O . ILE A 1 335 ? -9.938 -10.549 4.696 1.00 97.81 335 ILE A O 1
ATOM 2668 N N . TYR A 1 336 ? -9.512 -12.104 3.125 1.00 97.62 336 TYR A N 1
ATOM 2669 C CA . TYR A 1 336 ? -10.912 -12.362 2.767 1.00 97.62 336 TYR A CA 1
ATOM 2670 C C . TYR A 1 336 ? -11.570 -13.476 3.589 1.00 97.62 336 TYR A C 1
ATOM 2672 O O . TYR A 1 336 ? -12.672 -13.918 3.252 1.00 97.62 336 TYR A O 1
ATOM 2680 N N . SER A 1 337 ? -10.933 -13.943 4.666 1.00 96.00 337 SER A N 1
ATOM 2681 C CA . SER A 1 337 ? -11.600 -14.838 5.609 1.00 96.00 337 SER A CA 1
ATOM 2682 C C . SER A 1 337 ? -12.808 -14.121 6.232 1.00 96.00 337 SER A C 1
ATOM 2684 O O . SER A 1 337 ? -12.728 -12.915 6.486 1.00 96.00 337 SER A O 1
ATOM 2686 N N . PRO A 1 338 ? -13.920 -14.827 6.524 1.00 95.69 338 PRO A N 1
ATOM 2687 C CA . PRO A 1 338 ? -15.105 -14.201 7.117 1.00 95.69 338 PRO A CA 1
ATOM 2688 C C . PRO A 1 338 ? -14.804 -13.421 8.401 1.00 95.69 338 PRO A C 1
ATOM 2690 O O . PRO A 1 338 ? -15.446 -12.418 8.689 1.00 95.69 338 PRO A O 1
ATOM 2693 N N . GLU A 1 339 ? -13.815 -13.880 9.167 1.00 94.81 339 GLU A N 1
ATOM 2694 C CA . GLU A 1 339 ? -13.424 -13.266 10.428 1.00 94.81 339 GLU A CA 1
ATOM 2695 C C . GLU A 1 339 ? -12.740 -11.908 10.236 1.00 94.81 339 GLU A C 1
ATOM 2697 O O . GLU A 1 339 ? -13.113 -10.957 10.920 1.00 94.81 339 GLU A O 1
ATOM 2702 N N . LEU A 1 340 ? -11.768 -11.795 9.325 1.00 97.19 340 LEU A N 1
ATOM 2703 C CA . LEU A 1 340 ? -11.041 -10.539 9.123 1.00 97.19 340 LEU A CA 1
ATOM 2704 C C . LEU A 1 340 ? -11.801 -9.555 8.241 1.00 97.19 340 LEU A C 1
ATOM 2706 O O . LEU A 1 340 ? -11.842 -8.369 8.564 1.00 97.19 340 LEU A O 1
ATOM 2710 N N . ILE A 1 341 ? -12.430 -10.023 7.161 1.00 97.56 341 ILE A N 1
ATOM 2711 C CA . ILE A 1 341 ? -13.095 -9.115 6.221 1.00 97.56 341 ILE A CA 1
ATOM 2712 C C . ILE A 1 341 ? -14.292 -8.401 6.864 1.00 97.56 341 ILE A C 1
ATOM 2714 O O . ILE A 1 341 ? -14.553 -7.242 6.552 1.00 97.56 341 ILE A O 1
ATOM 2718 N N . SER A 1 342 ? -14.938 -9.040 7.851 1.00 97.69 342 SER A N 1
ATOM 2719 C CA . SER A 1 342 ? -16.035 -8.434 8.614 1.00 97.69 342 SER A CA 1
ATOM 2720 C C . SER A 1 342 ? -15.638 -7.154 9.360 1.00 97.69 342 SER A C 1
ATOM 2722 O O . SER A 1 342 ? -16.500 -6.331 9.657 1.00 97.69 342 SER A O 1
ATOM 2724 N N . GLU A 1 343 ? -14.347 -6.926 9.634 1.00 98.44 343 GLU A N 1
ATOM 2725 C CA . GLU A 1 343 ? -13.895 -5.663 10.231 1.00 98.44 343 GLU A CA 1
ATOM 2726 C C . GLU A 1 343 ? -14.093 -4.473 9.277 1.00 98.44 343 GLU A C 1
ATOM 2728 O O . GLU A 1 343 ? -14.347 -3.362 9.739 1.00 98.44 343 GLU A O 1
ATOM 2733 N N . LEU A 1 344 ? -14.036 -4.693 7.957 1.00 98.44 344 LEU A N 1
ATOM 2734 C CA . LEU A 1 344 ? -14.362 -3.664 6.965 1.00 98.44 344 LEU A CA 1
ATOM 2735 C C . LEU A 1 344 ? -15.865 -3.426 6.878 1.00 98.44 344 LEU A C 1
ATOM 2737 O O . LEU A 1 344 ? -16.277 -2.266 6.860 1.00 98.44 344 LEU A O 1
ATOM 2741 N N . ASP A 1 345 ? -16.672 -4.493 6.899 1.00 98.12 345 ASP A N 1
ATOM 2742 C CA . ASP A 1 345 ? -18.138 -4.395 6.937 1.00 98.12 345 ASP A CA 1
ATOM 2743 C C . ASP A 1 345 ? -18.598 -3.541 8.130 1.00 98.12 345 ASP A C 1
ATOM 2745 O O . ASP A 1 345 ? -19.410 -2.625 7.980 1.00 98.12 345 ASP A O 1
ATOM 2749 N N . LEU A 1 346 ? -18.030 -3.791 9.317 1.00 98.19 346 LEU A N 1
ATOM 2750 C CA . LEU A 1 346 ? -18.334 -3.051 10.548 1.00 98.19 346 LEU A CA 1
ATOM 2751 C C . LEU A 1 346 ? -17.952 -1.564 10.473 1.00 98.19 346 LEU A C 1
ATOM 2753 O O . LEU A 1 346 ? -18.587 -0.733 11.125 1.00 98.19 346 LEU A O 1
ATOM 2757 N N . LEU A 1 347 ? -16.932 -1.228 9.683 1.00 98.00 347 LEU A N 1
ATOM 2758 C CA . LEU A 1 347 ? -16.460 0.141 9.464 1.00 98.00 347 LEU A CA 1
ATOM 2759 C C . LEU A 1 347 ? -17.046 0.784 8.194 1.00 98.00 347 LEU A C 1
ATOM 2761 O O . LEU A 1 347 ? -16.719 1.929 7.882 1.00 98.00 347 LEU A O 1
ATOM 2765 N N . GLY A 1 348 ? -17.912 0.078 7.460 1.00 97.75 348 GLY A N 1
ATOM 2766 C CA . GLY A 1 348 ? -18.519 0.565 6.220 1.00 97.75 348 GLY A CA 1
ATOM 2767 C C . GLY A 1 348 ? -17.528 0.755 5.065 1.00 97.75 348 GLY A C 1
ATOM 2768 O O . GLY A 1 348 ? -17.787 1.556 4.164 1.00 97.75 348 GLY A O 1
ATOM 2769 N N . VAL A 1 349 ? -16.394 0.050 5.085 1.00 98.06 349 VAL A N 1
ATOM 2770 C CA . VAL A 1 349 ? -15.402 0.054 4.004 1.00 98.06 349 VAL A CA 1
ATOM 2771 C C . VAL A 1 349 ? -15.807 -0.981 2.957 1.00 98.06 349 VAL A C 1
ATOM 2773 O O . VAL A 1 349 ? -15.992 -2.152 3.268 1.00 98.06 349 VAL A O 1
ATOM 2776 N N . LYS A 1 350 ? -15.939 -0.555 1.700 1.00 97.69 350 LYS A N 1
ATOM 2777 C CA . LYS A 1 350 ? -16.273 -1.442 0.583 1.00 97.69 350 LYS A CA 1
ATOM 2778 C C . LYS A 1 350 ? -15.084 -2.329 0.235 1.00 97.69 350 LYS A C 1
ATOM 2780 O O . LYS A 1 350 ? -13.946 -1.868 0.207 1.00 97.69 350 LYS A O 1
ATOM 2785 N N . HIS A 1 351 ? -15.383 -3.574 -0.101 1.00 98.06 351 HIS A N 1
ATOM 2786 C CA . HIS A 1 351 ? -14.408 -4.552 -0.555 1.00 98.06 351 HIS A CA 1
ATOM 2787 C C . HIS A 1 351 ? -15.072 -5.561 -1.497 1.00 98.06 351 HIS A C 1
ATOM 2789 O O . HIS A 1 351 ? -16.299 -5.700 -1.541 1.00 98.06 351 HIS A O 1
ATOM 2795 N N . LEU A 1 352 ? -14.255 -6.291 -2.244 1.00 97.00 352 LEU A N 1
ATOM 2796 C CA . LEU A 1 352 ? -14.690 -7.431 -3.037 1.00 97.00 352 LEU A CA 1
ATOM 2797 C C . LEU A 1 352 ? -15.005 -8.632 -2.137 1.00 97.00 352 LEU A C 1
ATOM 2799 O O . LEU A 1 352 ? -14.505 -8.772 -1.019 1.00 97.00 352 LEU A O 1
ATOM 2803 N N . HIS A 1 353 ? -15.849 -9.532 -2.634 1.00 92.88 353 HIS A N 1
ATOM 2804 C CA . HIS A 1 353 ? -16.155 -10.779 -1.937 1.00 92.88 353 HIS A CA 1
ATOM 2805 C C . HIS A 1 353 ? -15.066 -11.829 -2.165 1.00 92.88 353 HIS A C 1
ATOM 2807 O O . HIS A 1 353 ? -14.402 -11.829 -3.201 1.00 92.88 353 HIS A O 1
ATOM 2813 N N . PHE A 1 354 ? -14.954 -12.784 -1.236 1.00 91.81 354 PHE A N 1
ATOM 2814 C CA . PHE A 1 354 ? -14.043 -13.931 -1.340 1.00 91.81 354 PHE A CA 1
ATOM 2815 C C . PHE A 1 354 ? -14.107 -14.612 -2.721 1.00 91.81 354 PHE A C 1
ATOM 2817 O O . PHE A 1 354 ? -13.074 -14.931 -3.310 1.00 91.81 354 PHE A O 1
ATOM 2824 N N . ASP A 1 355 ? -15.314 -14.755 -3.279 1.00 90.88 355 ASP A N 1
ATOM 2825 C CA . ASP A 1 355 ? -15.535 -15.426 -4.561 1.00 90.88 355 ASP A CA 1
ATOM 2826 C C . ASP A 1 355 ? -14.894 -14.733 -5.769 1.00 90.88 355 ASP A C 1
ATOM 2828 O O . ASP A 1 355 ? -14.599 -15.402 -6.761 1.00 90.88 355 ASP A O 1
ATOM 2832 N N . HIS A 1 356 ? -14.612 -13.428 -5.689 1.00 94.06 356 HIS A N 1
ATOM 2833 C CA . HIS A 1 356 ? -13.877 -12.705 -6.734 1.00 94.06 356 HIS A CA 1
ATOM 2834 C C . HIS A 1 356 ? -12.501 -13.333 -6.990 1.00 94.06 356 HIS A C 1
ATOM 2836 O O . HIS A 1 356 ? -12.045 -13.450 -8.129 1.00 94.06 356 HIS A O 1
ATOM 2842 N N . TRP A 1 357 ? -11.857 -13.809 -5.927 1.00 94.50 357 TRP A N 1
ATOM 2843 C CA . TRP A 1 357 ? -10.499 -14.345 -5.955 1.00 94.50 357 TRP A CA 1
ATOM 2844 C C . TRP A 1 357 ? -10.440 -15.841 -6.285 1.00 94.50 357 TRP A C 1
ATOM 2846 O O . TRP A 1 357 ? -9.352 -16.389 -6.501 1.00 94.50 357 TRP A O 1
ATOM 2856 N N . ASN A 1 358 ? -11.598 -16.511 -6.380 1.00 89.69 358 ASN A N 1
ATOM 2857 C CA . ASN A 1 358 ? -11.680 -17.949 -6.642 1.00 89.69 358 ASN A CA 1
ATOM 2858 C C . ASN A 1 358 ? -10.998 -18.351 -7.942 1.00 89.69 358 ASN A C 1
ATOM 2860 O O . ASN A 1 358 ? -10.373 -19.402 -7.979 1.00 89.69 358 ASN A O 1
ATOM 2864 N N . ASN A 1 359 ? -11.102 -17.529 -8.989 1.00 85.75 359 ASN A N 1
ATOM 2865 C CA . ASN A 1 359 ? -10.506 -17.815 -10.295 1.00 85.75 359 ASN A CA 1
ATOM 2866 C C . ASN A 1 359 ? -9.054 -17.334 -10.417 1.00 85.75 359 ASN A C 1
ATOM 2868 O O . ASN A 1 359 ? -8.390 -17.681 -11.391 1.00 85.75 359 ASN A O 1
ATOM 2872 N N . THR A 1 360 ? -8.548 -16.587 -9.434 1.00 90.06 360 THR A N 1
ATOM 2873 C CA . THR A 1 360 ? -7.194 -16.029 -9.434 1.00 90.06 360 THR A CA 1
ATOM 2874 C C . THR A 1 360 ? -6.330 -16.694 -8.362 1.00 90.06 360 THR A C 1
ATOM 2876 O O . THR A 1 360 ? -5.776 -17.774 -8.576 1.00 90.06 360 THR A O 1
ATOM 2879 N N . TYR A 1 361 ? -6.223 -16.084 -7.187 1.00 89.25 361 TYR A N 1
ATOM 2880 C CA . TYR A 1 361 ? -5.314 -16.504 -6.127 1.00 89.25 361 TYR A CA 1
ATOM 2881 C C . TYR A 1 361 ? -5.734 -17.809 -5.441 1.00 89.25 361 TYR A C 1
ATOM 2883 O O . TYR A 1 361 ? -4.884 -18.465 -4.838 1.00 89.25 361 TYR A O 1
ATOM 2891 N N . PHE A 1 362 ? -7.003 -18.226 -5.550 1.00 87.88 362 PHE A N 1
ATOM 2892 C CA . PHE A 1 362 ? -7.501 -19.439 -4.884 1.00 87.88 362 PHE A CA 1
ATOM 2893 C C . PHE A 1 362 ? -7.723 -20.634 -5.833 1.00 87.88 362 PHE A C 1
ATOM 2895 O O . PHE A 1 362 ? -7.850 -21.768 -5.362 1.00 87.88 362 PHE A O 1
ATOM 2902 N N . SER A 1 363 ? -7.705 -20.438 -7.161 1.00 70.31 363 SER A N 1
ATOM 2903 C CA . SER A 1 363 ? -8.020 -21.497 -8.144 1.00 70.31 363 SER A CA 1
ATOM 2904 C C . SER A 1 363 ? -6.951 -22.590 -8.227 1.00 70.31 363 SER A C 1
ATOM 2906 O O . SER A 1 363 ? -7.263 -23.741 -8.542 1.00 70.31 363 SER A O 1
ATOM 2908 N N . LYS A 1 364 ? -5.687 -22.268 -7.919 1.00 56.09 364 LYS A N 1
ATOM 2909 C CA . LYS A 1 364 ? -4.538 -23.158 -8.178 1.00 56.09 364 LYS A CA 1
ATOM 2910 C C . LYS A 1 364 ? -4.095 -24.045 -7.007 1.00 56.09 364 LYS A C 1
ATOM 2912 O O . LYS A 1 364 ? -3.270 -24.934 -7.213 1.00 56.09 364 LYS A O 1
ATOM 2917 N N . ASN A 1 365 ? -4.724 -23.953 -5.833 1.00 47.66 365 ASN A N 1
ATOM 2918 C CA . ASN A 1 365 ? -4.467 -24.897 -4.730 1.00 47.66 365 ASN A CA 1
ATOM 2919 C C . ASN A 1 365 ? -5.176 -26.258 -4.883 1.00 47.66 365 ASN A C 1
ATOM 2921 O O . ASN A 1 365 ? -5.014 -27.132 -4.037 1.00 47.66 365 ASN A O 1
ATOM 2925 N N . ARG A 1 366 ? -5.915 -26.493 -5.979 1.00 42.56 366 ARG A N 1
ATOM 2926 C CA . ARG A 1 366 ? -6.509 -27.812 -6.282 1.00 42.56 366 ARG A CA 1
ATOM 2927 C C . ARG A 1 366 ? -5.570 -28.768 -7.038 1.00 42.56 366 ARG A C 1
ATOM 2929 O O . ARG A 1 366 ? -5.971 -29.898 -7.302 1.00 42.56 366 ARG A O 1
ATOM 2936 N N . GLY A 1 367 ? -4.345 -28.348 -7.381 1.00 37.19 367 GLY A N 1
ATOM 2937 C CA . GLY A 1 367 ? -3.447 -29.126 -8.253 1.00 37.19 367 GLY A CA 1
ATOM 2938 C C . GLY A 1 367 ? -1.986 -29.282 -7.817 1.00 37.19 367 GLY A C 1
ATOM 2939 O O . GLY A 1 367 ? -1.291 -30.111 -8.402 1.00 37.19 367 GLY A O 1
ATOM 2940 N N . ILE A 1 368 ? -1.493 -28.559 -6.805 1.00 40.25 368 ILE A N 1
ATOM 2941 C CA . ILE A 1 368 ? -0.091 -28.691 -6.370 1.00 40.25 368 ILE A CA 1
ATOM 2942 C C . ILE A 1 368 ? 0.027 -29.857 -5.381 1.00 40.25 368 ILE A C 1
ATOM 2944 O O . ILE A 1 368 ? 0.057 -29.685 -4.166 1.00 40.25 368 ILE A O 1
ATOM 2948 N N . LYS A 1 369 ? 0.102 -31.077 -5.920 1.00 38.59 369 LYS A N 1
ATOM 2949 C CA . LYS A 1 369 ? 0.838 -32.156 -5.255 1.00 38.59 369 LYS A CA 1
ATOM 2950 C C . LYS A 1 369 ? 2.327 -31.824 -5.378 1.00 38.59 369 LYS A C 1
ATOM 2952 O O . LYS A 1 369 ? 2.830 -31.739 -6.492 1.00 38.59 369 LYS A O 1
ATOM 2957 N N . ASN A 1 370 ? 3.002 -31.702 -4.238 1.00 36.88 370 ASN A N 1
ATOM 2958 C CA . ASN A 1 370 ? 4.460 -31.675 -4.083 1.00 36.88 370 ASN A CA 1
ATOM 2959 C C . ASN A 1 370 ? 5.179 -30.457 -4.692 1.00 36.88 370 ASN A C 1
ATOM 2961 O O . ASN A 1 370 ? 5.655 -30.497 -5.825 1.00 36.88 370 ASN A O 1
ATOM 2965 N N . LEU A 1 371 ? 5.390 -29.418 -3.882 1.00 32.56 371 LEU A N 1
ATOM 2966 C CA . LEU A 1 371 ? 6.653 -28.683 -3.966 1.00 32.56 371 LEU A CA 1
ATOM 2967 C C . LEU A 1 371 ? 7.694 -29.481 -3.162 1.00 32.56 371 LEU A C 1
ATOM 2969 O O . LEU A 1 371 ? 7.376 -29.905 -2.050 1.00 32.56 371 LEU A O 1
ATOM 2973 N N . PRO A 1 372 ? 8.892 -29.753 -3.707 1.00 31.80 372 PRO A N 1
ATOM 2974 C CA . PRO A 1 372 ? 9.931 -30.440 -2.958 1.00 31.80 372 PRO A CA 1
ATOM 2975 C C . PRO A 1 372 ? 10.414 -29.532 -1.827 1.00 31.80 372 PRO A C 1
ATOM 2977 O O . PRO A 1 372 ? 10.770 -28.378 -2.066 1.00 31.80 372 PRO A O 1
ATOM 2980 N N . GLU A 1 373 ? 10.442 -30.075 -0.613 1.00 34.19 373 GLU A N 1
ATOM 2981 C CA . GLU A 1 373 ? 11.218 -29.513 0.487 1.00 34.19 373 GLU A CA 1
ATOM 2982 C C . GLU A 1 373 ? 12.673 -29.356 0.014 1.00 34.19 373 GLU A C 1
ATOM 2984 O O . GLU A 1 373 ? 13.304 -30.321 -0.431 1.00 34.19 373 GLU A O 1
ATOM 2989 N N . LYS A 1 374 ? 13.188 -28.128 0.056 1.00 33.44 374 LYS A N 1
ATOM 2990 C CA . LYS A 1 374 ? 14.617 -27.840 -0.026 1.00 33.44 374 LYS A CA 1
ATOM 2991 C C . LYS A 1 374 ? 14.998 -26.840 1.041 1.00 33.44 374 LYS A C 1
ATOM 2993 O O . LYS A 1 374 ? 14.284 -25.818 1.146 1.00 33.44 374 LYS A O 1
#

Secondary structure (DSSP, 8-state):
----PPPPS---------------TTHHHHHHHHHHHHTT------SGGGGTEEEHHHHHHHHHHHHHS--------SS-----PPP---TTS---HHHHHHHHHHHHHTT-HHHHHHHHH-HHHHHHHHHHTTS--HHHHHHHHHHHHHHHHHHHHHHTTT--EEEETTEEEE-S--TTSSS-GGGGGGTS-GGGTS---TTSHHIIIIIGGGG-TT-SHHHHHHHHHHHHHHHHHHHHHTTSHHHHHHHHTT---B--HHHHHHHHHHHHHHHHHHHHHH-HHHHHHHHT-HHHHHHHHHHHHHHHHHHHHHGGGBGGGTSSB---HHHHHHHTSHHHHHHHHHTT-----GGGGGGTTTGGGGT---PPP-

Sequence (374 aa):
MFFFSAFPCGAQINGKEKNSNSSDTGLVKNMDQFKIMLKKTEIENISIAEAGERPFYNSLNCWALIENQGVDSGDNKSDQSYAFGEPQWDKSINLKESDTAVVNQLLLDSNNRDAYQLFRLMPHSVMWWIRINKGISLITLTTAIHETVHDMHTLMRKCNSGNSTYLFNGYGRITERHPGDSANFSIVEEVIPDKFKVLLPSNSNFNTYIIKSKKFTGNDISTGVDEFNAYTIAANLETNLTSTSVYQKFKTSGLDSYSGNISGMSDFMLYILCYFKAARAHYPSTYQNIQNSHLFLAHINRLWESAENTLSIAYKFTLSEGGIYYVNSQVIAEIYSPELISELDLLGVKHLHFDHWNNTYFSKNRGIKNLPEK

pLDDT: mean 73.5, std 25.99, range [19.31, 98.56]

Foldseek 3Di:
DDDDDDDQPDDDDDDDDDDDDDDDPPPPVVVVVVVVVVVVPPDDDDDPVVQQWDQVVVLCVVVVVVVVPPDPDDDDDDDPDPPDDPPPDDPPQDDDPVQLVVLQVLCVQLPLQQLNLLCVVCVVQLVSQCRVVRHDALQSNLVSQLVSQVVVQVSSCVSVVQFRWGQDSNIIQGWPDHQQQADALLLLVVQQDVVVVPDDPCRDPCNSLRPVCNPPNRRHVSVLVSQLRSLLSSLSSSLSSCVDPRVVVNQPPPLQADQHSLQSNLVSLSSSLSRLVSCVVPNVSRNVVLLPTVSNLVSVLSSQVSSQVSLVSCQCQDVVNVHHYDHPLVSVLNSQDPNRVVSCVVSVRDHDHPVVCCVTSNVPVVDDDDDDDD

Radius of gyration: 21.69 Å; chains: 1; bounding box: 51×64×49 Å